Protein AF-0000000072980901 (afdb_homodimer)

Organism: Clostridium botulinum (strain Hall / ATCC 3502 / NCTC 13319 / Type A) (NCBI:txid441771)

pLDDT: mean 92.97, std 10.61, range [50.22, 98.94]

Solvent-accessible surface area (backbone atoms only — not comparable to full-atom values): 17711 Å² total; per-residue (Å²): 138,53,74,49,79,45,44,59,82,43,85,64,34,33,57,54,50,15,60,62,42,54,82,74,56,61,76,63,26,31,39,38,15,34,22,40,36,58,40,67,47,37,24,31,8,6,46,22,31,39,52,33,57,74,68,61,55,82,45,55,74,42,21,16,41,88,50,51,28,33,88,90,47,40,60,62,51,50,52,52,45,46,69,76,40,72,84,46,48,33,38,21,28,30,48,40,64,31,58,70,88,43,48,49,27,34,35,43,30,66,43,49,40,69,55,41,86,83,68,83,51,93,49,67,69,34,41,54,25,21,38,39,34,21,59,39,46,61,83,48,89,50,85,55,62,52,77,76,35,42,40,37,59,38,51,54,44,20,49,37,52,33,48,8,54,53,49,30,32,55,76,69,71,87,139,53,74,48,79,45,44,59,83,41,84,65,33,35,57,55,50,14,60,62,42,54,81,76,56,61,76,62,26,30,40,38,15,32,23,41,36,56,38,66,46,35,24,31,9,5,48,23,30,40,52,33,57,75,68,60,54,83,46,55,74,40,20,16,41,87,51,52,28,34,88,89,47,39,60,63,52,51,53,51,46,46,69,76,41,72,84,46,49,33,38,21,29,31,49,39,63,31,57,71,89,42,48,49,28,32,34,44,30,65,44,47,40,68,55,42,86,83,66,83,52,93,49,65,70,34,39,56,25,20,39,37,35,21,58,39,46,62,82,48,90,51,86,57,62,52,78,76,35,42,42,37,57,40,51,53,43,20,50,38,53,33,50,8,54,54,50,31,32,56,75,68,72,86

Sequence (348 aa):
MNIEKIHYMESLSYYKIANTLKNYLNKDTIIICIGTDRCIGDCLGPLVGTILRYKNIPLKLYGTLDEPIHALNIEKTIKNIKNSYPNSSIIGIDACLGDKDNIGQIQVRNFPIQPGKGVGKTLPKVGDCSIVGIVDSNENCDIFTSANTRLSLILNIAKVIANSILQCCYILDIMNIEKIHYMESLSYYKIANTLKNYLNKDTIIICIGTDRCIGDCLGPLVGTILRYKNIPLKLYGTLDEPIHALNIEKTIKNIKNSYPNSSIIGIDACLGDKDNIGQIQVRNFPIQPGKGVGKTLPKVGDCSIVGIVDSNENCDIFTSANTRLSLILNIAKVIANSILQCCYILDI

Radius of gyration: 21.01 Å; Cα contacts (8 Å, |Δi|>4): 790; chains: 2; bounding box: 44×64×44 Å

Nearest PDB structures (foldseek):
  5zby-assembly1_A  TM=6.013E-01  e=9.522E-04  Thermococcus kodakarensis KOD1
  4rpi-assembly1_C  TM=4.135E-01  e=7.956E-01  Mycobacterium tuberculosis
  3huu-assembly1_A  TM=4.904E-01  e=2.938E+00  Staphylococcus haemolyticus JCSC1435
  8db3-assembly1_A-2  TM=4.025E-01  e=9.522E+00  Cereibacter sphaeroides
  4tl9-assembly1_D  TM=3.658E-01  e=9.522E+00  Synechococcus elongatus PCC 7942 = FACHB-805

Foldseek 3Di:
DDKDKDFLPDPCRLVVLLVVCLVPDDLAEEEEFAFELPFLQWCLRQLLQQVLVVVVPNYHYHAHHVHHHYPVCVQVVVVVCCVVRVPHFYEYETEDAAAPVCQRMKMKAQCFDFHPPPPPDRDDTGGRIYIYGHQYHPPDPDDRPDPPGDNVSSNSSSVSNNSSSSVSCVVNVD/DDKDKDFLPDPCRLVVLLVVCLVVDDLAEEEEFAFELPFLQWQLRQLLQQVLVVVVPNYHYHAHHVHHHYDVCVQVVVVVCCVVRVPHFYEYETEDAAAPVCQRMKMKAQCFDFHPPPPPDRDDTGGRIYIYGHQYHPPDPDDRPDPPGDNVSSNSSSVSNNSSSSVSCVVNVD

Secondary structure (DSSP, 8-state):
--EEEEETTSTTHHHHHHHHHTTT--TT-EEEEB--SSSGGG-HHHHHHHHHHHTT-SSEEE--SSS-B-TTTHHHHHHHHHHH-TT--EEEEEEEEE-GGGTTEEEEESS-B-TTTTTSS-PPPB-SEEEEEEEEETTSSSTT--TT--HHHHHHHHHHHHHHHHHHHHHTT-/--EEEEETTSTTHHHHHHHHHTTT--TT-EEEEB--SSSGGG-HHHHHHHHHHHTT-SSEEE--SSS-B-TTTHHHHHHHHHHH-TT--EEEEEEEEE-GGGTTEEEEESS-B-TTTTTSS-PPPB-SEEEEEEEEETTSSSTT--TT--HHHHHHHHHHHHHHHHHHHHHTT-

Structure (mmCIF, N/CA/C/O backbone):
data_AF-0000000072980901-model_v1
#
loop_
_entity.id
_entity.type
_entity.pdbx_description
1 polymer 'Spore protease YyaC'
#
loop_
_atom_site.group_PDB
_atom_site.id
_atom_site.type_symbol
_atom_site.label_atom_id
_atom_site.label_alt_id
_atom_site.label_comp_id
_atom_site.label_asym_id
_atom_site.label_entity_id
_atom_site.label_seq_id
_atom_site.pdbx_PDB_ins_code
_atom_site.Cartn_x
_atom_site.Cartn_y
_atom_site.Cartn_z
_atom_site.occupancy
_atom_site.B_iso_or_equiv
_atom_site.auth_seq_id
_atom_site.auth_comp_id
_atom_site.auth_asym_id
_atom_site.auth_atom_id
_atom_site.pdbx_PDB_model_num
ATOM 1 N N . MET A 1 1 ? 2.6 26.094 20.359 1 87.31 1 MET A N 1
ATOM 2 C CA . MET A 1 1 ? 2.725 24.891 19.531 1 87.31 1 MET A CA 1
ATOM 3 C C . MET A 1 1 ? 2.424 23.641 20.344 1 87.31 1 MET A C 1
ATOM 5 O O . MET A 1 1 ? 2.986 23.453 21.422 1 87.31 1 MET A O 1
ATOM 9 N N . ASN A 1 2 ? 1.343 22.953 19.906 1 92.12 2 ASN A N 1
ATOM 10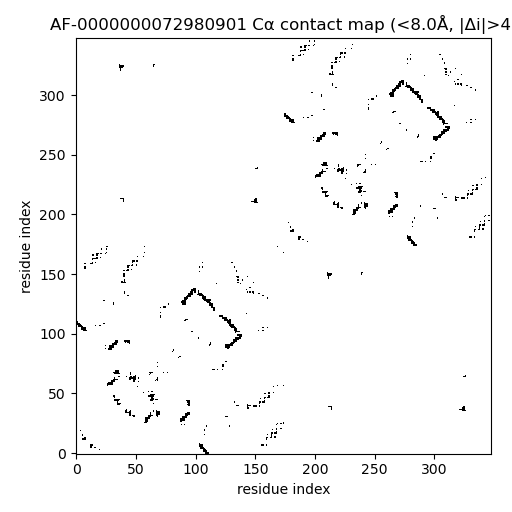 C CA . ASN A 1 2 ? 0.933 21.734 20.609 1 92.12 2 ASN A CA 1
ATOM 11 C C . ASN A 1 2 ? 1.107 20.5 19.719 1 92.12 2 ASN A C 1
ATOM 13 O O . ASN A 1 2 ? 0.895 20.562 18.516 1 92.12 2 ASN A O 1
ATOM 17 N N . ILE A 1 3 ? 1.633 19.484 20.344 1 95.56 3 ILE A N 1
ATOM 18 C CA . ILE A 1 3 ? 1.817 18.203 19.672 1 95.56 3 ILE A CA 1
ATOM 19 C C . ILE A 1 3 ? 1.168 17.094 20.484 1 95.56 3 ILE A C 1
ATOM 21 O O . ILE A 1 3 ? 1.439 16.938 21.672 1 95.56 3 ILE A O 1
ATOM 25 N N . GLU A 1 4 ? 0.253 16.406 19.906 1 97 4 GLU A N 1
ATOM 26 C CA . GLU A 1 4 ? -0.279 15.172 20.484 1 97 4 GLU A CA 1
ATOM 27 C C . GLU A 1 4 ? 0.341 13.945 19.828 1 97 4 GLU A C 1
ATOM 29 O O . GLU A 1 4 ? 0.37 13.844 18.594 1 97 4 GLU A O 1
ATOM 34 N N . LYS A 1 5 ? 0.867 13.047 20.641 1 97.62 5 LYS A N 1
ATOM 35 C CA . LYS A 1 5 ? 1.598 11.875 20.156 1 97.62 5 LYS A CA 1
ATOM 36 C C . LYS A 1 5 ? 0.854 10.586 20.484 1 97.62 5 LYS A C 1
ATOM 38 O O . LYS A 1 5 ? 0.434 10.375 21.625 1 97.62 5 LYS A O 1
ATOM 43 N N . ILE A 1 6 ? 0.663 9.734 19.469 1 98.19 6 ILE A N 1
ATOM 44 C CA . ILE A 1 6 ? -0.009 8.453 19.641 1 98.19 6 ILE A CA 1
ATOM 45 C C . ILE A 1 6 ? 0.684 7.391 18.781 1 98.19 6 ILE A C 1
ATOM 47 O O . ILE A 1 6 ? 0.953 7.609 17.609 1 98.19 6 ILE A O 1
ATOM 51 N N . HIS A 1 7 ? 1.035 6.219 19.375 1 98.5 7 HIS A N 1
ATOM 52 C CA . HIS A 1 7 ? 1.586 5.121 18.594 1 98.5 7 HIS A CA 1
ATOM 53 C C . HIS A 1 7 ? 0.493 4.402 17.812 1 98.5 7 HIS A C 1
ATOM 55 O O . HIS A 1 7 ? -0.604 4.184 18.328 1 98.5 7 HIS A O 1
ATOM 61 N N . TYR A 1 8 ? 0.812 3.943 16.578 1 98.25 8 TYR A N 1
ATOM 62 C CA . TYR A 1 8 ? -0.219 3.42 15.688 1 98.25 8 TYR A CA 1
ATOM 63 C C . TYR A 1 8 ? -0.791 2.113 16.234 1 98.25 8 TYR A C 1
ATOM 65 O O . TYR A 1 8 ? -1.933 1.758 15.93 1 98.25 8 TYR A O 1
ATOM 73 N N . MET A 1 9 ? -0.081 1.443 17.062 1 97.56 9 MET A N 1
ATOM 74 C CA . MET A 1 9 ? -0.52 0.154 17.594 1 97.56 9 MET A CA 1
ATOM 75 C C . MET A 1 9 ? -1.304 0.334 18.891 1 97.56 9 MET A C 1
ATOM 77 O O . MET A 1 9 ? -1.803 -0.639 19.453 1 97.56 9 MET A O 1
ATOM 81 N N . GLU A 1 10 ? -1.298 1.545 19.391 1 97.44 10 GLU A N 1
ATOM 82 C CA . GLU A 1 10 ? -2.047 1.793 20.609 1 97.44 10 GLU A CA 1
ATOM 83 C C . GLU A 1 10 ? -3.531 1.493 20.422 1 97.44 10 GLU A C 1
ATOM 85 O O . GLU A 1 10 ? -4.102 1.786 19.375 1 97.44 10 GLU A O 1
ATOM 90 N N . SER A 1 11 ? -4.102 0.979 21.531 1 96.12 11 SER A N 1
ATOM 91 C CA . SER A 1 11 ? -5.535 0.712 21.484 1 96.12 11 SER A CA 1
ATOM 92 C C . SER A 1 11 ? -6.324 1.986 21.203 1 96.12 11 SER A C 1
ATOM 94 O O . SER A 1 11 ? -6.059 3.031 21.812 1 96.12 11 SER A O 1
ATOM 96 N N . LEU A 1 12 ? -7.258 1.985 20.312 1 96.31 12 LEU A N 1
ATOM 97 C CA . LEU A 1 12 ? -8.172 3.066 19.969 1 96.31 12 LEU A CA 1
ATOM 98 C C . LEU A 1 12 ? -7.402 4.273 19.438 1 96.31 12 LEU A C 1
ATOM 100 O O . LEU A 1 12 ? -7.797 5.418 19.672 1 96.31 12 LEU A O 1
ATOM 104 N N . SER A 1 13 ? -6.23 3.992 18.828 1 97.31 13 SER A N 1
ATOM 105 C CA . SER A 1 13 ? -5.387 5.066 18.328 1 97.31 13 SER A CA 1
ATOM 106 C C . SER A 1 13 ? -6.168 5.992 17.391 1 97.31 13 SER A C 1
ATOM 108 O O . SER A 1 13 ? -6.102 7.215 17.531 1 97.31 13 SER A O 1
ATOM 110 N N . TYR A 1 14 ? -6.965 5.41 16.438 1 96.75 14 TYR A N 1
ATOM 111 C CA . TYR A 1 14 ? -7.602 6.281 15.461 1 96.75 14 TYR A CA 1
ATOM 112 C C . TYR A 1 14 ? -8.688 7.133 16.109 1 96.75 14 TYR A C 1
ATOM 114 O O . TYR A 1 14 ? -8.945 8.258 15.68 1 96.75 14 TYR A O 1
ATOM 122 N N . TYR A 1 15 ? -9.289 6.68 17.25 1 97.31 15 TYR A N 1
ATOM 123 C CA . TYR A 1 15 ? -10.281 7.477 17.969 1 97.31 15 TYR A CA 1
ATOM 124 C C . TYR A 1 15 ? -9.617 8.641 18.688 1 97.31 15 TYR A C 1
ATOM 126 O O . TYR A 1 15 ? -10.156 9.758 18.703 1 97.31 15 TYR A O 1
ATOM 134 N N . LYS A 1 16 ? -8.523 8.352 19.297 1 97.19 16 LYS A N 1
ATOM 135 C CA . LYS A 1 16 ? -7.785 9.391 20.016 1 97.19 16 LYS A CA 1
ATOM 136 C C . LYS A 1 16 ? -7.324 10.492 19.078 1 97.19 16 LYS A C 1
ATOM 138 O O . LYS A 1 16 ? -7.453 11.68 19.375 1 97.19 16 LYS A O 1
ATOM 143 N N . ILE A 1 17 ? -6.836 10.109 17.938 1 97.81 17 ILE A N 1
ATOM 144 C CA . ILE A 1 17 ? -6.387 11.07 16.938 1 97.81 17 ILE A CA 1
ATOM 145 C C . ILE A 1 17 ? -7.578 11.867 16.406 1 97.81 17 ILE A C 1
ATOM 147 O O . ILE A 1 17 ? -7.496 13.086 16.25 1 97.81 17 ILE A O 1
ATOM 151 N N . ALA A 1 18 ? -8.664 11.188 16.141 1 98 18 ALA A N 1
ATOM 152 C CA . ALA A 1 18 ? -9.875 11.852 15.672 1 98 18 ALA A CA 1
ATOM 153 C C . ALA A 1 18 ? -10.344 12.906 16.672 1 98 18 ALA A C 1
ATOM 155 O O . ALA A 1 18 ? -10.742 14.008 16.281 1 98 18 ALA A O 1
ATOM 156 N N . ASN A 1 19 ? -10.242 12.531 17.938 1 96.44 19 ASN A N 1
ATOM 157 C CA . ASN A 1 19 ? -10.656 13.453 18.984 1 96.44 19 ASN A CA 1
ATOM 158 C C . ASN A 1 19 ? -9.805 14.719 18.984 1 96.44 19 ASN A C 1
ATOM 160 O O . ASN A 1 19 ? -10.305 15.812 19.234 1 96.44 19 ASN A O 1
ATOM 164 N N . THR A 1 20 ? -8.602 14.562 18.766 1 95.5 20 THR A N 1
ATOM 165 C CA . THR A 1 20 ? -7.703 15.703 18.688 1 95.5 20 THR A CA 1
ATOM 166 C C . THR A 1 20 ? -8.008 16.547 17.453 1 95.5 20 THR A C 1
ATOM 168 O O . THR A 1 20 ? -7.984 17.781 17.516 1 95.5 20 THR A O 1
ATOM 171 N N . LEU A 1 21 ? -8.305 15.906 16.359 1 95.94 21 LEU A N 1
ATOM 172 C CA . LEU A 1 21 ? -8.5 16.547 15.07 1 95.94 21 LEU A CA 1
ATOM 173 C C . LEU A 1 21 ? -9.805 17.344 15.055 1 95.94 21 LEU A C 1
ATOM 175 O O . LEU A 1 21 ? -9.969 18.25 14.227 1 95.94 21 LEU A O 1
ATOM 179 N N . LYS A 1 22 ? -10.688 16.984 15.906 1 95.19 22 LYS A N 1
ATOM 180 C CA . LYS A 1 22 ? -12.016 17.594 15.93 1 95.19 22 LYS A CA 1
ATOM 181 C C . LYS A 1 22 ? -11.93 19.109 16.047 1 95.19 22 LYS A C 1
ATOM 183 O O . LYS A 1 22 ? -12.789 19.828 15.531 1 95.19 22 LYS A O 1
ATOM 188 N N . ASN A 1 23 ? -10.898 19.531 16.641 1 92.19 23 ASN A N 1
ATOM 189 C CA . ASN A 1 23 ? -10.742 20.953 16.891 1 92.19 23 ASN A CA 1
ATOM 190 C C . ASN A 1 23 ? -10.148 21.672 15.672 1 92.19 23 ASN A C 1
ATOM 192 O O . ASN A 1 23 ? -10.133 22.891 15.617 1 92.19 23 ASN A O 1
ATOM 196 N N . TYR A 1 24 ? -9.75 20.891 14.68 1 94.38 24 TYR A N 1
ATOM 197 C CA . TYR A 1 24 ? -9 21.484 13.578 1 94.38 24 TYR A CA 1
ATOM 198 C C . TYR A 1 24 ? -9.672 21.188 12.242 1 94.38 24 TYR A C 1
ATOM 200 O O . TYR A 1 24 ? -9.219 21.656 11.195 1 94.38 24 TYR A O 1
ATOM 208 N N . LEU A 1 25 ? -10.711 20.406 12.188 1 96.56 25 LEU A N 1
ATOM 209 C CA . LEU A 1 25 ? -11.336 19.922 10.969 1 96.56 25 LEU A CA 1
ATOM 210 C C . LEU A 1 25 ? -12.789 20.375 10.891 1 96.56 25 LEU A C 1
ATOM 212 O O . LEU A 1 25 ? -13.508 20.344 11.891 1 96.56 25 LEU A O 1
ATOM 216 N N . ASN A 1 26 ? -13.25 20.875 9.734 1 96.56 26 ASN A N 1
ATOM 217 C CA . ASN A 1 26 ? -14.648 21.188 9.422 1 96.56 26 ASN A CA 1
ATOM 218 C C . ASN A 1 26 ? -15 20.781 7.992 1 96.56 26 ASN A C 1
ATOM 220 O O . ASN A 1 26 ? -14.18 20.188 7.289 1 96.56 26 ASN A O 1
ATOM 224 N N . LYS A 1 27 ? -16.172 21.125 7.551 1 96.88 27 LYS A N 1
ATOM 225 C CA . LYS A 1 27 ? -16.703 20.641 6.277 1 96.88 27 LYS A CA 1
ATOM 226 C C . LYS A 1 27 ? -15.938 21.234 5.102 1 96.88 27 LYS A C 1
ATOM 228 O O . LYS A 1 27 ? -15.961 20.688 3.996 1 96.88 27 LYS A O 1
ATOM 233 N N . ASP A 1 28 ? -15.203 22.312 5.355 1 97.75 28 ASP A N 1
ATOM 234 C CA . ASP A 1 28 ? -14.5 23 4.281 1 97.75 28 ASP A CA 1
ATOM 235 C C . ASP A 1 28 ? -13.008 22.703 4.309 1 97.75 28 ASP A C 1
ATOM 237 O O . ASP A 1 28 ? -12.25 23.172 3.461 1 97.75 28 ASP A O 1
ATOM 241 N N . THR A 1 29 ? -12.57 21.906 5.273 1 98.38 29 THR A N 1
ATOM 242 C CA . THR A 1 29 ? -11.156 21.594 5.426 1 98.38 29 THR A CA 1
ATOM 243 C C . THR A 1 29 ? -10.641 20.828 4.211 1 98.38 29 THR A C 1
ATOM 245 O O . THR A 1 29 ? -11.328 19.953 3.682 1 98.38 29 THR A O 1
ATOM 248 N N . ILE A 1 30 ? -9.438 21.172 3.773 1 98.69 30 ILE A N 1
ATOM 249 C CA . ILE A 1 30 ? -8.758 20.5 2.672 1 98.69 30 ILE A CA 1
ATOM 250 C C . ILE A 1 30 ? -7.633 19.625 3.219 1 98.69 30 ILE A C 1
ATOM 252 O O . ILE A 1 30 ? -6.848 20.062 4.062 1 98.69 30 ILE A O 1
ATOM 256 N N . ILE A 1 31 ? -7.551 18.406 2.773 1 98.81 31 ILE A N 1
ATOM 257 C CA . ILE A 1 31 ? -6.496 17.469 3.162 1 98.81 31 ILE A CA 1
ATOM 258 C C . ILE A 1 31 ? -5.422 17.422 2.078 1 98.81 31 ILE A C 1
ATOM 260 O O . ILE A 1 31 ? -5.727 17.219 0.901 1 98.81 31 ILE A O 1
ATOM 264 N N . ILE A 1 32 ? -4.238 17.688 2.432 1 98.62 32 ILE A N 1
ATOM 265 C CA . ILE A 1 32 ? -3.113 17.578 1.506 1 98.62 32 ILE A CA 1
ATOM 266 C C . ILE A 1 32 ? -2.127 16.531 2.004 1 98.62 32 ILE A C 1
ATOM 268 O O . ILE A 1 32 ? -1.54 16.672 3.078 1 98.62 32 ILE A O 1
ATOM 272 N N . CYS A 1 33 ? -1.957 15.508 1.298 1 98.69 33 CYS A N 1
ATOM 273 C CA . CYS A 1 33 ? -1.039 14.414 1.61 1 98.69 33 CYS A CA 1
ATOM 274 C C . CYS A 1 33 ? 0.25 14.539 0.808 1 98.69 33 CYS A C 1
ATOM 276 O O . CYS A 1 33 ? 0.224 14.523 -0.424 1 98.69 33 CYS A O 1
ATOM 278 N N . ILE A 1 34 ? 1.341 14.648 1.485 1 97.44 34 ILE A N 1
ATOM 279 C CA . ILE A 1 34 ? 2.602 14.984 0.833 1 97.44 34 ILE A CA 1
ATOM 280 C C . ILE A 1 34 ? 3.508 13.75 0.797 1 97.44 34 ILE A C 1
ATOM 282 O O . ILE A 1 34 ? 3.633 13.039 1.794 1 97.44 34 ILE A O 1
ATOM 286 N N . GLY A 1 35 ? 4.168 13.547 -0.339 1 95.81 35 GLY A N 1
ATOM 287 C CA . GLY A 1 35 ? 5.148 12.484 -0.521 1 95.81 35 GLY A CA 1
ATOM 288 C C . GLY A 1 35 ? 5.223 11.977 -1.95 1 95.81 35 GLY A C 1
ATOM 289 O O . GLY A 1 35 ? 4.578 12.531 -2.844 1 95.81 35 GLY A O 1
ATOM 290 N N . THR A 1 36 ? 6.012 10.945 -2.141 1 94.62 36 THR A N 1
ATOM 291 C CA . THR A 1 36 ? 6.18 10.32 -3.449 1 94.62 36 THR A CA 1
ATOM 292 C C . THR A 1 36 ? 5.785 8.852 -3.398 1 94.62 36 THR A C 1
ATOM 294 O O . THR A 1 36 ? 5.461 8.32 -2.332 1 94.62 36 THR A O 1
ATOM 297 N N . ASP A 1 37 ? 5.754 8.242 -4.535 1 95.31 37 ASP A N 1
ATOM 298 C CA . ASP A 1 37 ? 5.508 6.801 -4.578 1 95.31 37 ASP A CA 1
ATOM 299 C C . ASP A 1 37 ? 6.75 6.047 -5.051 1 95.31 37 ASP A C 1
ATOM 301 O O . ASP A 1 37 ? 6.648 4.91 -5.516 1 95.31 37 ASP A O 1
ATOM 305 N N . ARG A 1 38 ? 7.961 6.645 -4.871 1 92.75 38 ARG A N 1
ATOM 306 C CA . ARG A 1 38 ? 9.18 6.062 -5.43 1 92.75 38 ARG A CA 1
ATOM 307 C C . ARG A 1 38 ? 10.07 5.496 -4.328 1 92.75 38 ARG A C 1
ATOM 309 O O . ARG A 1 38 ? 11.086 4.859 -4.613 1 92.75 38 ARG A O 1
ATOM 316 N N . CYS A 1 39 ? 9.75 5.703 -3.143 1 91.5 39 CYS A N 1
ATOM 317 C CA . CYS A 1 39 ? 10.477 5.176 -1.997 1 91.5 39 CYS A CA 1
ATOM 318 C C . CYS A 1 39 ? 9.531 4.816 -0.86 1 91.5 39 CYS A C 1
ATOM 320 O O . CYS A 1 39 ? 8.578 5.551 -0.588 1 91.5 39 CYS A O 1
ATOM 322 N N . ILE A 1 40 ? 9.742 3.742 -0.222 1 94 40 ILE A N 1
ATOM 323 C CA . ILE A 1 40 ? 8.844 3.229 0.805 1 94 40 ILE A CA 1
ATOM 324 C C . ILE A 1 40 ? 8.711 4.25 1.932 1 94 40 ILE A C 1
ATOM 326 O O . ILE A 1 40 ? 7.598 4.555 2.373 1 94 40 ILE A O 1
ATOM 330 N N . GLY A 1 41 ? 9.82 4.875 2.328 1 92.62 41 GLY A N 1
ATOM 331 C CA . GLY A 1 41 ? 9.836 5.766 3.477 1 92.62 41 GLY A CA 1
ATOM 332 C C . GLY A 1 41 ? 9.07 7.055 3.242 1 92.62 41 GLY A C 1
ATOM 333 O O . GLY A 1 41 ? 8.742 7.766 4.191 1 92.62 41 GLY A O 1
ATOM 334 N N . ASP A 1 42 ? 8.742 7.359 2.018 1 93.25 42 ASP A N 1
ATOM 335 C CA . ASP A 1 42 ? 8.133 8.633 1.665 1 93.25 42 ASP A CA 1
ATOM 336 C C . ASP A 1 42 ? 6.723 8.438 1.111 1 93.25 42 ASP A C 1
ATOM 338 O O . ASP A 1 42 ? 6.133 9.359 0.553 1 93.25 42 ASP A O 1
ATOM 342 N N . CYS A 1 43 ? 6.172 7.238 1.271 1 96.62 43 CYS A N 1
ATOM 343 C CA . CYS A 1 43 ? 4.887 6.949 0.639 1 96.62 43 CYS A CA 1
ATOM 344 C C . CYS A 1 43 ? 3.742 7.113 1.63 1 96.62 43 CYS A C 1
ATOM 346 O O . CYS A 1 43 ? 2.576 6.926 1.274 1 96.62 43 CYS A O 1
ATOM 348 N N . LEU A 1 44 ? 4.035 7.504 2.881 1 97.94 44 LEU A N 1
ATOM 349 C CA . LEU A 1 44 ? 2.979 7.59 3.885 1 97.94 44 LEU A CA 1
ATOM 350 C C . LEU A 1 44 ? 1.858 8.516 3.418 1 97.94 44 LEU A C 1
ATOM 352 O O . LEU A 1 44 ? 0.7 8.102 3.34 1 97.94 44 LEU A O 1
ATOM 356 N N . GLY A 1 45 ? 2.229 9.75 3.094 1 98.44 45 GLY A N 1
ATOM 357 C CA . GLY A 1 45 ? 1.229 10.711 2.645 1 98.44 45 GLY A CA 1
ATOM 358 C C . GLY A 1 45 ? 0.371 10.188 1.51 1 98.44 45 GLY A C 1
ATOM 359 O O . GLY A 1 45 ? -0.842 10.031 1.662 1 98.44 45 GLY A O 1
ATOM 360 N N . PRO A 1 46 ? 0.981 9.883 0.396 1 98.69 46 PRO A N 1
ATOM 361 C CA . PRO A 1 46 ? 0.222 9.383 -0.755 1 98.69 46 PRO A CA 1
ATOM 362 C C . PRO A 1 46 ? -0.626 8.164 -0.42 1 98.69 46 PRO A C 1
ATOM 364 O O . PRO A 1 46 ? -1.706 7.98 -0.987 1 98.69 46 PRO A O 1
ATOM 367 N N . LEU A 1 47 ? -0.191 7.305 0.474 1 98.81 47 LEU A N 1
ATOM 368 C CA . LEU A 1 47 ? -0.975 6.141 0.874 1 98.81 47 LEU A CA 1
ATOM 369 C C . LEU A 1 47 ? -2.211 6.562 1.661 1 98.81 47 LEU A C 1
ATOM 371 O O . LEU A 1 47 ? -3.305 6.039 1.434 1 98.81 47 LEU A O 1
ATOM 375 N N . VAL A 1 48 ? -2.012 7.488 2.619 1 98.94 48 VAL A N 1
ATOM 376 C CA . VAL A 1 48 ? -3.156 8.031 3.348 1 98.94 48 VAL A CA 1
ATOM 377 C C . VAL A 1 48 ? -4.18 8.586 2.359 1 98.94 48 VAL A C 1
ATOM 379 O O . VAL A 1 48 ? -5.367 8.266 2.436 1 98.94 48 VAL A O 1
ATOM 382 N N . GLY A 1 49 ? -3.684 9.422 1.421 1 98.94 49 GLY A N 1
ATOM 383 C CA . GLY A 1 49 ? -4.566 10 0.42 1 98.94 49 GLY A CA 1
ATOM 384 C C . GLY A 1 49 ? -5.301 8.953 -0.401 1 98.94 49 GLY A C 1
ATOM 385 O O . GLY A 1 49 ? -6.488 9.109 -0.69 1 98.94 49 GLY A O 1
ATOM 386 N N . THR A 1 50 ? -4.605 7.93 -0.797 1 98.81 50 THR A N 1
ATOM 387 C CA . THR A 1 50 ? -5.18 6.855 -1.596 1 98.81 50 THR A CA 1
ATOM 388 C C . THR A 1 50 ? -6.289 6.145 -0.826 1 98.81 50 THR A C 1
ATOM 390 O O . THR A 1 50 ? -7.359 5.875 -1.375 1 98.81 50 THR A O 1
ATOM 393 N N . ILE A 1 51 ? -6.066 5.828 0.451 1 98.62 51 ILE A N 1
ATOM 394 C CA . ILE A 1 51 ? -7.07 5.176 1.284 1 98.62 51 ILE A CA 1
ATOM 395 C C . ILE A 1 51 ? -8.289 6.086 1.43 1 98.62 51 ILE A C 1
ATOM 397 O O . ILE A 1 51 ? -9.43 5.637 1.287 1 98.62 51 ILE A O 1
ATOM 401 N N . LEU A 1 52 ? -8.086 7.34 1.673 1 98.88 52 LEU A N 1
ATOM 402 C CA . LEU A 1 52 ? -9.172 8.297 1.844 1 98.88 52 LEU A CA 1
ATOM 403 C C . LEU A 1 52 ? -10 8.414 0.568 1 98.88 52 LEU A C 1
ATOM 405 O O . LEU A 1 52 ? -11.227 8.5 0.625 1 98.88 52 LEU A O 1
ATOM 409 N N . ARG A 1 53 ? -9.305 8.422 -0.571 1 98.62 53 ARG A N 1
ATOM 410 C CA . ARG A 1 53 ? -10 8.477 -1.853 1 98.62 53 ARG A CA 1
ATOM 411 C C . ARG A 1 53 ? -10.867 7.234 -2.057 1 98.62 53 ARG A C 1
ATOM 413 O O . ARG A 1 53 ? -12.031 7.34 -2.445 1 98.62 53 ARG A O 1
ATOM 420 N N . TYR A 1 54 ? -10.312 6.094 -1.776 1 96.75 54 TYR A N 1
ATOM 421 C CA . TYR A 1 54 ? -11.023 4.828 -1.909 1 96.75 54 TYR A CA 1
ATOM 422 C C . TYR A 1 54 ? -12.258 4.805 -1.016 1 96.75 54 TYR A C 1
ATOM 424 O O . TYR A 1 54 ? -13.289 4.227 -1.383 1 96.75 54 TYR A O 1
ATOM 432 N N . LYS A 1 55 ? -12.133 5.406 0.144 1 97.88 55 LYS A N 1
ATOM 433 C CA . LYS A 1 55 ? -13.219 5.41 1.116 1 97.88 55 LYS A CA 1
ATOM 434 C C . LYS A 1 55 ? -14.172 6.574 0.872 1 97.88 55 LYS A C 1
ATOM 436 O O . LYS A 1 55 ? -15.078 6.824 1.672 1 97.88 55 LYS A O 1
ATOM 441 N N . ASN A 1 56 ? -13.969 7.367 -0.219 1 97.94 56 ASN A N 1
ATOM 442 C CA . ASN A 1 56 ? -14.828 8.477 -0.622 1 97.94 56 ASN A CA 1
ATOM 443 C C . ASN A 1 56 ? -14.945 9.523 0.483 1 97.94 56 ASN A C 1
ATOM 445 O O . ASN A 1 56 ? -16.062 9.93 0.837 1 97.94 56 ASN A O 1
ATOM 449 N N . ILE A 1 57 ? -13.828 9.961 1.063 1 98.44 57 ILE A N 1
ATOM 450 C CA . ILE A 1 57 ? -13.812 11 2.09 1 98.44 57 ILE A CA 1
ATOM 451 C C . ILE A 1 57 ? -14.625 12.203 1.617 1 98.44 57 ILE A C 1
ATOM 453 O O . ILE A 1 57 ? -14.516 12.617 0.46 1 98.44 57 ILE A O 1
ATOM 457 N N . PRO A 1 58 ? -15.484 12.797 2.488 1 98.31 58 PRO A N 1
ATOM 458 C CA . PRO A 1 58 ? -16.312 13.938 2.096 1 98.31 58 PRO A CA 1
ATOM 459 C C . PRO A 1 58 ? -15.586 15.273 2.215 1 98.31 58 PRO A C 1
ATOM 461 O O . PRO A 1 58 ? -16.141 16.25 2.725 1 98.31 58 PRO A O 1
ATOM 464 N N . LEU A 1 59 ? -14.305 15.383 2.012 1 98.62 59 LEU A N 1
ATOM 465 C CA . LEU A 1 59 ? -13.469 16.578 2.023 1 98.62 59 LEU A CA 1
ATOM 466 C C . LEU A 1 59 ? -12.625 16.656 0.757 1 98.62 59 LEU A C 1
ATOM 468 O O . LEU A 1 59 ? -12.367 15.641 0.106 1 98.62 59 LEU A O 1
ATOM 472 N N . LYS A 1 60 ? -12.25 17.859 0.431 1 98.56 60 LYS A N 1
ATOM 473 C CA . LYS A 1 60 ? -11.297 18 -0.667 1 98.56 60 LYS A CA 1
ATOM 474 C C . LYS A 1 60 ? -9.953 17.359 -0.318 1 98.56 60 LYS A C 1
ATOM 476 O O . LYS A 1 60 ? -9.445 17.547 0.793 1 98.56 60 LYS A O 1
ATOM 481 N N . LEU A 1 61 ? -9.477 16.594 -1.217 1 98.75 61 LEU A N 1
ATOM 482 C CA . LEU A 1 61 ? -8.297 15.773 -0.978 1 98.75 61 LEU A CA 1
ATOM 483 C C . LEU A 1 61 ? -7.285 15.938 -2.104 1 98.75 61 LEU A C 1
ATOM 485 O O . LEU A 1 61 ? -7.637 15.859 -3.281 1 98.75 61 LEU A O 1
ATOM 489 N N . TYR A 1 62 ? -6.066 16.219 -1.744 1 98.69 62 TYR A N 1
ATOM 490 C CA . TYR A 1 62 ? -4.953 16.297 -2.684 1 98.69 62 TYR A CA 1
ATOM 491 C C . TYR A 1 62 ? -3.809 15.391 -2.246 1 98.69 62 TYR A C 1
ATOM 493 O O . TYR A 1 62 ? -3.436 15.375 -1.07 1 98.69 62 TYR A O 1
ATOM 501 N N . GLY A 1 63 ? -3.225 14.711 -3.236 1 98.5 63 GLY A N 1
ATOM 502 C CA . GLY A 1 63 ? -2.1 13.836 -2.955 1 98.5 63 GLY A CA 1
ATOM 503 C C . GLY A 1 63 ? -2.506 12.391 -2.758 1 98.5 63 GLY A C 1
ATOM 504 O O . GLY A 1 63 ? -3.191 12.055 -1.787 1 98.5 63 GLY A O 1
ATOM 505 N N . THR A 1 64 ? -2.246 11.547 -3.678 1 98.75 64 THR A N 1
ATOM 506 C CA . THR A 1 64 ? -2.426 10.102 -3.684 1 98.75 64 THR A CA 1
ATOM 507 C C . THR A 1 64 ? -1.235 9.406 -4.348 1 98.75 64 THR A C 1
ATOM 509 O O . THR A 1 64 ? -0.332 10.07 -4.855 1 98.75 64 THR A O 1
ATOM 512 N N . LEU A 1 65 ? -1.2 8.125 -4.293 1 98.56 65 LEU A N 1
ATOM 513 C CA . LEU A 1 65 ? -0.151 7.406 -5.004 1 98.56 65 LEU A CA 1
ATOM 514 C C . LEU A 1 65 ? -0.213 7.695 -6.5 1 98.56 65 LEU A C 1
ATOM 516 O O . LEU A 1 65 ? 0.824 7.836 -7.152 1 98.56 65 LEU A O 1
ATOM 520 N N . ASP A 1 66 ? -1.398 7.809 -7.062 1 97.88 66 ASP A N 1
ATOM 521 C CA . ASP A 1 66 ? -1.566 8.039 -8.492 1 97.88 66 ASP A CA 1
ATOM 522 C C . ASP A 1 66 ? -1.247 9.492 -8.859 1 97.88 66 ASP A C 1
ATOM 524 O O . ASP A 1 66 ? -0.81 9.773 -9.969 1 97.88 66 ASP A O 1
ATOM 528 N N . GLU A 1 67 ? -1.504 10.359 -7.965 1 97.94 67 GLU A N 1
ATOM 529 C CA . GLU A 1 67 ? -1.266 11.789 -8.133 1 97.94 67 GLU A CA 1
ATOM 530 C C . GLU A 1 67 ? -0.545 12.383 -6.926 1 97.94 67 GLU A C 1
ATOM 532 O O . GLU A 1 67 ? -1.109 13.203 -6.199 1 97.94 67 GLU A O 1
ATOM 537 N N . PRO A 1 68 ? 0.739 12.102 -6.82 1 97.88 68 PRO A N 1
ATOM 538 C CA . PRO A 1 68 ? 1.474 12.531 -5.629 1 97.88 68 PRO A CA 1
ATOM 539 C C . PRO A 1 68 ? 1.718 14.039 -5.598 1 97.88 68 PRO A C 1
ATOM 541 O O . PRO A 1 68 ? 1.789 14.68 -6.652 1 97.88 68 PRO A O 1
ATOM 544 N N . ILE A 1 69 ? 1.685 14.617 -4.492 1 97.25 69 ILE A N 1
ATOM 545 C CA . ILE A 1 69 ? 2.15 15.977 -4.223 1 97.25 69 ILE A CA 1
ATOM 546 C C . ILE A 1 69 ? 3.504 15.93 -3.521 1 97.25 69 ILE A C 1
ATOM 548 O O . ILE A 1 69 ? 3.625 15.375 -2.428 1 97.25 69 ILE A O 1
ATOM 552 N N . HIS A 1 70 ? 4.438 16.391 -4.145 1 94.12 70 HIS A N 1
ATOM 553 C CA . HIS A 1 70 ? 5.805 16.359 -3.637 1 94.12 70 HIS A CA 1
ATOM 554 C C . HIS A 1 70 ? 6.535 17.656 -3.941 1 94.12 70 HIS A C 1
ATOM 556 O O . HIS A 1 70 ? 5.906 18.656 -4.293 1 94.12 70 HIS A O 1
ATOM 562 N N . ALA A 1 71 ? 7.848 17.734 -3.709 1 90.38 71 ALA A N 1
ATOM 563 C CA . ALA A 1 71 ? 8.656 18.953 -3.736 1 90.38 71 ALA A CA 1
ATOM 564 C C . ALA A 1 71 ? 8.5 19.688 -5.062 1 90.38 71 ALA A C 1
ATOM 566 O O . ALA A 1 71 ? 8.469 20.922 -5.098 1 90.38 71 ALA A O 1
ATOM 567 N N . LEU A 1 72 ? 8.305 18.953 -6.105 1 91 72 LEU A N 1
ATOM 568 C CA . LEU A 1 72 ? 8.344 19.547 -7.438 1 91 72 LEU A CA 1
ATOM 569 C C . LEU A 1 72 ? 7.051 20.297 -7.742 1 91 72 LEU A C 1
ATOM 571 O O . LEU A 1 72 ? 7.039 21.219 -8.555 1 91 72 LEU A O 1
ATOM 575 N N . ASN A 1 73 ? 5.961 19.875 -7.102 1 95.25 73 ASN A N 1
ATOM 576 C CA . ASN A 1 73 ? 4.699 20.453 -7.531 1 95.25 73 ASN A CA 1
ATOM 577 C C . ASN A 1 73 ? 3.934 21.062 -6.359 1 95.25 73 ASN A C 1
ATOM 579 O O . ASN A 1 73 ? 2.875 21.672 -6.547 1 95.25 73 ASN A O 1
ATOM 583 N N . ILE A 1 74 ? 4.441 20.984 -5.188 1 95.56 74 ILE A N 1
ATOM 584 C CA . ILE A 1 74 ? 3.717 21.344 -3.977 1 95.56 74 ILE A CA 1
ATOM 585 C C . ILE A 1 74 ? 3.432 22.859 -3.979 1 95.56 74 ILE A C 1
ATOM 587 O O . ILE A 1 74 ? 2.357 23.281 -3.557 1 95.56 74 ILE A O 1
ATOM 591 N N . GLU A 1 75 ? 4.344 23.672 -4.398 1 93.94 75 GLU A N 1
ATOM 592 C CA . GLU A 1 75 ? 4.164 25.125 -4.406 1 93.94 75 GLU A CA 1
ATOM 593 C C . GLU A 1 75 ? 2.996 25.531 -5.301 1 93.94 75 GLU A C 1
ATOM 595 O O . GLU A 1 75 ? 2.121 26.281 -4.883 1 93.94 75 GLU A O 1
ATOM 600 N N . LYS A 1 76 ? 3.064 25 -6.488 1 96.06 76 LYS A N 1
ATOM 601 C CA . LYS A 1 76 ? 1.988 25.297 -7.434 1 96.06 76 LYS A CA 1
ATOM 602 C C . LYS A 1 76 ? 0.643 24.812 -6.895 1 96.06 76 LYS A C 1
ATOM 604 O O . LYS A 1 76 ? -0.362 25.516 -7.004 1 96.06 76 LYS A O 1
ATOM 609 N N . THR A 1 77 ? 0.602 23.641 -6.32 1 96.5 77 THR A N 1
ATOM 610 C CA . THR A 1 77 ? -0.625 23.062 -5.789 1 96.5 77 THR A CA 1
ATOM 611 C C . THR A 1 77 ? -1.193 23.922 -4.668 1 96.5 77 THR A C 1
ATOM 613 O O . THR A 1 77 ? -2.385 24.234 -4.664 1 96.5 77 THR A O 1
ATOM 616 N N . ILE A 1 78 ? -0.362 24.359 -3.789 1 95.31 78 ILE A N 1
ATOM 617 C CA . ILE A 1 78 ? -0.8 25.156 -2.654 1 95.31 78 ILE A CA 1
ATOM 618 C C . ILE A 1 78 ? -1.328 26.5 -3.146 1 95.31 78 ILE A C 1
ATOM 620 O O . ILE A 1 78 ? -2.363 26.984 -2.676 1 95.31 78 ILE A O 1
ATOM 624 N N . LYS A 1 79 ? -0.638 27.094 -4.031 1 95.75 79 LYS A N 1
ATOM 625 C CA . LYS A 1 79 ? -1.077 28.359 -4.602 1 95.75 79 LYS A CA 1
ATOM 626 C C . LYS A 1 79 ? -2.469 28.234 -5.215 1 95.75 79 LYS A C 1
ATOM 628 O O . LYS A 1 79 ? -3.338 29.078 -4.973 1 95.75 79 LYS A O 1
ATOM 633 N N . ASN A 1 80 ? -2.674 27.203 -5.984 1 97.56 80 ASN A N 1
ATOM 634 C CA . ASN A 1 80 ? -3.965 26.969 -6.621 1 97.56 80 ASN A CA 1
ATOM 635 C C . ASN A 1 80 ? -5.07 26.766 -5.586 1 97.56 80 ASN A C 1
ATOM 637 O O . ASN A 1 80 ? -6.18 27.281 -5.746 1 97.56 80 ASN A O 1
ATOM 641 N N . ILE A 1 81 ? -4.746 26.047 -4.578 1 96.88 81 ILE A N 1
ATOM 642 C CA . ILE A 1 81 ? -5.715 25.75 -3.527 1 96.88 81 ILE A CA 1
ATOM 643 C C . ILE A 1 81 ? -6.105 27.047 -2.803 1 96.88 81 ILE A C 1
ATOM 645 O O . ILE A 1 81 ? -7.289 27.297 -2.574 1 96.88 81 ILE A O 1
ATOM 649 N N . LYS A 1 82 ? -5.18 27.844 -2.434 1 95.12 82 LYS A N 1
ATOM 650 C CA . LYS A 1 82 ? -5.438 29.078 -1.703 1 95.12 82 LYS A CA 1
ATOM 651 C C . LYS A 1 82 ? -6.246 30.062 -2.549 1 95.12 82 LYS A C 1
ATOM 653 O O . LYS A 1 82 ? -7.07 30.812 -2.023 1 95.12 82 LYS A O 1
ATOM 658 N N . ASN A 1 83 ? -6.004 30.047 -3.799 1 97.31 83 ASN A N 1
ATOM 659 C CA . ASN A 1 83 ? -6.762 30.891 -4.711 1 97.31 83 ASN A CA 1
ATOM 660 C C . ASN A 1 83 ? -8.211 30.422 -4.84 1 97.31 83 ASN A C 1
ATOM 662 O O . ASN A 1 83 ? -9.125 31.25 -4.863 1 97.31 83 ASN A O 1
ATOM 666 N N . SER A 1 84 ? -8.383 29.172 -4.945 1 97.81 84 SER A N 1
ATOM 667 C CA . SER A 1 84 ? -9.703 28.609 -5.184 1 97.81 84 SER A CA 1
ATOM 668 C C . SER A 1 84 ? -10.531 28.562 -3.904 1 97.81 84 SER A C 1
ATOM 670 O O . SER A 1 84 ? -11.758 28.688 -3.945 1 97.81 84 SER A O 1
ATOM 672 N N . TYR A 1 85 ? -9.836 28.375 -2.779 1 97.19 85 TYR A N 1
ATOM 673 C CA . TYR A 1 85 ? -10.508 28.219 -1.491 1 97.19 85 TYR A CA 1
ATOM 674 C C . TYR A 1 85 ? -9.836 29.078 -0.422 1 97.19 85 TYR A C 1
ATOM 676 O O . TYR A 1 85 ? -9.281 28.547 0.546 1 97.19 85 TYR A O 1
ATOM 684 N N . PRO A 1 86 ? -9.992 30.328 -0.462 1 95.31 86 PRO A N 1
ATOM 685 C CA . PRO A 1 86 ? -9.234 31.25 0.398 1 95.31 86 PRO A CA 1
ATOM 686 C C . PRO A 1 86 ? -9.602 31.109 1.874 1 95.31 86 PRO A C 1
ATOM 688 O O . PRO A 1 86 ? -8.797 31.438 2.748 1 95.31 86 PRO A O 1
ATOM 691 N N . ASN A 1 87 ? -10.734 30.531 2.211 1 95.19 87 ASN A N 1
ATOM 692 C CA . ASN A 1 87 ? -11.172 30.5 3.602 1 95.19 87 ASN A CA 1
ATOM 693 C C . ASN A 1 87 ? -11.102 29.078 4.176 1 95.19 87 ASN A C 1
ATOM 695 O O . ASN A 1 87 ? -11.477 28.859 5.328 1 95.19 87 ASN A O 1
ATOM 699 N N . SER A 1 88 ? -10.586 28.188 3.432 1 96.88 88 SER A N 1
ATOM 700 C CA . SER A 1 88 ? -10.531 26.797 3.877 1 96.88 88 SER A CA 1
ATOM 701 C C . SER A 1 88 ? -9.289 26.531 4.727 1 96.88 88 SER A C 1
ATOM 703 O O . SER A 1 88 ? -8.219 27.078 4.457 1 96.88 88 SER A O 1
ATOM 705 N N . SER A 1 89 ? -9.508 25.781 5.75 1 96.81 89 SER A N 1
ATOM 706 C CA . SER A 1 89 ? -8.359 25.297 6.504 1 96.81 89 SER A CA 1
ATOM 707 C C . SER A 1 89 ? -7.719 24.094 5.816 1 96.81 89 SER A C 1
ATOM 709 O O . SER A 1 89 ? -8.383 23.375 5.078 1 96.81 89 SER A O 1
ATOM 711 N N . ILE A 1 90 ? -6.445 23.953 6.078 1 97.88 90 ILE A N 1
ATOM 712 C CA . ILE A 1 90 ? -5.703 22.875 5.426 1 97.88 90 ILE A CA 1
ATOM 713 C C . ILE A 1 90 ? -5.043 21.984 6.48 1 97.88 90 ILE A C 1
ATOM 715 O O . ILE A 1 90 ? -4.477 22.484 7.457 1 97.88 90 ILE A O 1
ATOM 719 N N . ILE A 1 91 ? -5.176 20.703 6.336 1 98.44 91 ILE A N 1
ATOM 720 C CA . ILE A 1 91 ? -4.414 19.734 7.105 1 98.44 91 ILE A CA 1
ATOM 721 C C . ILE A 1 91 ? -3.381 19.062 6.207 1 98.44 91 ILE A C 1
ATOM 723 O O . ILE A 1 91 ? -3.734 18.438 5.199 1 98.44 91 ILE A O 1
ATOM 727 N N . GLY A 1 92 ? -2.104 19.25 6.543 1 98.06 92 GLY A N 1
ATOM 728 C CA . GLY A 1 92 ? -1.028 18.578 5.832 1 98.06 92 GLY A CA 1
ATOM 729 C C . GLY A 1 92 ? -0.65 17.234 6.445 1 98.06 92 GLY A C 1
ATOM 730 O O . GLY A 1 92 ? -0.609 17.109 7.668 1 98.06 92 GLY A O 1
ATOM 731 N N . ILE A 1 93 ? -0.444 16.25 5.691 1 98.62 93 ILE A N 1
ATOM 732 C CA . ILE A 1 93 ? -0.056 14.93 6.148 1 98.62 93 ILE A CA 1
ATOM 733 C C . ILE A 1 93 ? 1.243 14.508 5.465 1 98.62 93 ILE A C 1
ATOM 735 O O . ILE A 1 93 ? 1.371 14.609 4.242 1 98.62 93 ILE A O 1
ATOM 739 N N . ASP A 1 94 ? 2.266 14.008 6.254 1 96.94 94 ASP A N 1
ATOM 740 C CA . ASP A 1 94 ? 3.586 13.68 5.727 1 96.94 94 ASP A CA 1
ATOM 741 C C . ASP A 1 94 ? 4.297 12.664 6.625 1 96.94 94 ASP A C 1
ATOM 743 O O . ASP A 1 94 ? 3.941 12.508 7.793 1 96.94 94 ASP A O 1
ATOM 747 N N . ALA A 1 95 ? 5.207 11.938 6 1 96.38 95 ALA A N 1
ATOM 748 C CA . ALA A 1 95 ? 6.125 11.141 6.809 1 96.38 95 ALA A CA 1
ATOM 749 C C . ALA A 1 95 ? 7.238 12.008 7.391 1 96.38 95 ALA A C 1
ATOM 751 O O . ALA A 1 95 ? 7.508 13.102 6.891 1 96.38 95 ALA A O 1
ATOM 752 N N . CYS A 1 96 ? 7.832 11.5 8.438 1 91.88 96 CYS A N 1
ATOM 753 C CA . CYS A 1 96 ? 8.969 12.188 9.031 1 91.88 96 CYS A CA 1
ATOM 754 C C . CYS A 1 96 ? 9.945 11.203 9.656 1 91.88 96 CYS A C 1
ATOM 756 O O . CYS A 1 96 ? 9.625 10.023 9.805 1 91.88 96 CYS A O 1
ATOM 758 N N . LEU A 1 97 ? 11.086 11.648 9.906 1 91.88 97 LEU A N 1
ATOM 759 C CA . LEU A 1 97 ? 12.094 10.891 10.641 1 91.88 97 LEU A CA 1
ATOM 760 C C . LEU A 1 97 ? 12.078 11.258 12.117 1 91.88 97 LEU A C 1
ATOM 762 O O . LEU A 1 97 ? 11.594 12.328 12.492 1 91.88 97 LEU A O 1
ATOM 766 N N . GLY A 1 98 ? 12.578 10.391 12.914 1 92.25 98 GLY A N 1
ATOM 767 C CA . GLY A 1 98 ? 12.656 10.625 14.344 1 92.25 98 GLY A CA 1
ATOM 768 C C . GLY A 1 98 ? 13.562 9.641 15.062 1 92.25 98 GLY A C 1
ATOM 769 O O . GLY A 1 98 ? 14.328 8.922 14.422 1 92.25 98 GLY A O 1
ATOM 770 N N . ASP A 1 99 ? 13.508 9.797 16.391 1 92.88 99 ASP A N 1
ATOM 771 C CA . ASP A 1 99 ? 14.266 8.836 17.188 1 92.88 99 ASP A CA 1
ATOM 772 C C . ASP A 1 99 ? 13.789 7.41 16.922 1 92.88 99 ASP A C 1
ATOM 774 O O . ASP A 1 99 ? 12.594 7.176 16.734 1 92.88 99 ASP A O 1
ATOM 778 N N . LYS A 1 100 ? 14.75 6.484 16.953 1 92.31 100 LYS A N 1
ATOM 779 C CA . LYS A 1 100 ? 14.461 5.082 16.672 1 92.31 100 LYS A CA 1
ATOM 780 C C . LYS A 1 100 ? 13.305 4.574 17.531 1 92.31 100 LYS A C 1
ATOM 782 O O . LYS A 1 100 ? 12.453 3.826 17.047 1 92.31 100 LYS A O 1
ATOM 787 N N . ASP A 1 101 ? 13.188 5.012 18.75 1 95.06 101 ASP A N 1
ATOM 788 C CA . ASP A 1 101 ? 12.172 4.535 19.688 1 95.06 101 ASP A CA 1
ATOM 789 C C . ASP A 1 101 ? 10.805 5.117 19.344 1 95.06 101 ASP A C 1
ATOM 791 O O . ASP A 1 101 ? 9.781 4.652 19.859 1 95.06 101 ASP A O 1
ATOM 795 N N . ASN A 1 102 ? 10.773 6.109 18.469 1 95.94 102 ASN A N 1
ATOM 796 C CA . ASN A 1 102 ? 9.523 6.785 18.141 1 95.94 102 ASN A CA 1
ATOM 797 C C . ASN A 1 102 ? 8.953 6.293 16.812 1 95.94 102 ASN A C 1
ATOM 799 O O . ASN A 1 102 ? 7.875 6.727 16.391 1 95.94 102 ASN A O 1
ATOM 803 N N . ILE A 1 103 ? 9.648 5.418 16.188 1 96.19 103 ILE A N 1
ATOM 804 C CA . ILE A 1 103 ? 9.133 4.871 14.945 1 96.19 103 ILE A CA 1
ATOM 805 C C . ILE A 1 103 ? 7.754 4.27 15.172 1 96.19 103 ILE A C 1
ATOM 807 O O . ILE A 1 103 ? 7.543 3.529 16.141 1 96.19 103 ILE A O 1
ATOM 811 N N . GLY A 1 104 ? 6.793 4.621 14.352 1 97.94 104 GLY A N 1
ATOM 812 C CA . GLY A 1 104 ? 5.418 4.176 14.5 1 97.94 104 GLY A CA 1
ATOM 813 C C . GLY A 1 104 ? 4.531 5.199 15.188 1 97.94 104 GLY A C 1
ATOM 814 O O . GLY A 1 104 ? 3.311 5.043 15.234 1 97.94 104 GLY A O 1
ATOM 815 N N . GLN A 1 105 ? 5.164 6.238 15.641 1 98.31 105 GLN A N 1
ATOM 816 C CA . GLN A 1 105 ? 4.43 7.305 16.312 1 98.31 105 GLN A CA 1
ATOM 817 C C . GLN A 1 105 ? 3.764 8.234 15.312 1 98.31 105 GLN A C 1
ATOM 819 O O . GLN A 1 105 ? 4.375 8.609 14.305 1 98.31 105 GLN A O 1
ATOM 824 N N . ILE A 1 106 ? 2.529 8.555 15.555 1 98.56 106 ILE A N 1
ATOM 825 C CA . ILE A 1 106 ? 1.764 9.547 14.805 1 98.56 106 ILE A CA 1
ATOM 826 C C . ILE A 1 106 ? 1.615 10.82 15.633 1 98.56 106 ILE A C 1
ATOM 828 O O . ILE A 1 106 ? 1.267 10.758 16.812 1 98.56 106 ILE A O 1
ATOM 832 N N . GLN A 1 107 ? 1.906 11.938 15.055 1 98 107 GLN A N 1
ATOM 833 C CA . GLN A 1 107 ? 1.787 13.219 15.742 1 98 107 GLN A CA 1
ATOM 834 C C . GLN A 1 107 ? 0.75 14.109 15.062 1 98 107 GLN A C 1
ATOM 836 O O . GLN A 1 107 ? 0.779 14.297 13.844 1 98 107 GLN A O 1
ATOM 841 N N . VAL A 1 108 ? -0.129 14.617 15.859 1 98 108 VAL A N 1
ATOM 842 C CA . VAL A 1 108 ? -1.007 15.711 15.438 1 98 108 VAL A CA 1
ATOM 843 C C . VAL A 1 108 ? -0.472 17.031 15.977 1 98 108 VAL A C 1
ATOM 845 O O . VAL A 1 108 ? -0.248 17.188 17.172 1 98 108 VAL A O 1
ATOM 848 N N . ARG A 1 109 ? -0.291 17.953 15.031 1 97.12 109 ARG A N 1
ATOM 849 C CA . ARG A 1 109 ? 0.333 19.234 15.383 1 97.12 109 ARG A CA 1
ATOM 850 C C . ARG A 1 109 ? -0.566 20.391 14.992 1 97.12 109 ARG A C 1
ATOM 852 O O . ARG A 1 109 ? -1.183 20.391 13.93 1 97.12 109 ARG A O 1
ATOM 859 N N . ASN A 1 110 ? -0.596 21.453 15.828 1 97 110 ASN A N 1
ATOM 860 C CA . ASN A 1 110 ? -1.394 22.641 15.508 1 97 110 ASN A CA 1
ATOM 861 C C . ASN A 1 110 ? -0.59 23.656 14.703 1 97 110 ASN A C 1
ATOM 863 O O . ASN A 1 110 ? -0.876 24.859 14.758 1 97 110 ASN A O 1
ATOM 867 N N . PHE A 1 111 ? 0.458 23.25 14.031 1 96.12 111 PHE A N 1
ATOM 868 C CA . PHE A 1 111 ? 1.279 24.047 13.133 1 96.12 111 PHE A CA 1
ATOM 869 C C . PHE A 1 111 ? 1.569 23.297 11.844 1 96.12 111 PHE A C 1
ATOM 871 O O . PHE A 1 111 ? 1.373 22.078 11.766 1 96.12 111 PHE A O 1
ATOM 878 N N . PRO A 1 112 ? 2.039 23.969 10.797 1 95.81 112 PRO A N 1
ATOM 879 C CA . PRO A 1 112 ? 2.186 23.375 9.469 1 95.81 112 PRO A CA 1
ATOM 880 C C . PRO A 1 112 ? 3.389 22.438 9.375 1 95.81 112 PRO A C 1
ATOM 882 O O . PRO A 1 112 ? 4.266 22.469 10.242 1 95.81 112 PRO A O 1
ATOM 885 N N . ILE A 1 113 ? 3.352 21.609 8.352 1 93.69 113 ILE A N 1
ATOM 886 C CA . ILE A 1 113 ? 4.516 20.828 7.949 1 93.69 113 ILE A CA 1
ATOM 887 C C . ILE A 1 113 ? 5.477 21.703 7.148 1 93.69 113 ILE A C 1
ATOM 889 O O . ILE A 1 113 ? 5.047 22.578 6.383 1 93.69 113 ILE A O 1
ATOM 893 N N . GLN A 1 114 ? 6.684 21.531 7.41 1 88.88 114 GLN A N 1
ATOM 894 C CA . GLN A 1 114 ? 7.707 22.078 6.531 1 88.88 114 GLN A CA 1
ATOM 895 C C . GLN A 1 114 ? 8.328 21 5.648 1 88.88 114 GLN A C 1
ATOM 897 O O . GLN A 1 114 ? 9.281 20.344 6.055 1 88.88 114 GLN A O 1
ATOM 902 N N . PRO A 1 115 ? 7.738 20.969 4.395 1 76.25 115 PRO A N 1
ATOM 903 C CA . PRO A 1 115 ? 8.289 19.922 3.543 1 76.25 115 PRO A CA 1
ATOM 904 C C . PRO A 1 115 ? 9.742 20.172 3.146 1 76.25 115 PRO A C 1
ATOM 906 O O . PRO A 1 115 ? 10.195 21.312 3.174 1 76.25 115 PRO A O 1
ATOM 909 N N . GLY A 1 116 ? 10.586 19.25 2.592 1 64.62 116 GLY A N 1
ATOM 910 C CA . GLY A 1 116 ? 11.828 19.422 1.855 1 64.62 116 GLY A CA 1
ATOM 911 C C . GLY A 1 116 ? 13.055 19.422 2.746 1 64.62 116 GLY A C 1
ATOM 912 O O . GLY A 1 116 ? 14.133 19.828 2.318 1 64.62 116 GLY A O 1
ATOM 913 N N . LYS A 1 117 ? 12.859 19.078 4.012 1 56.06 117 LYS A N 1
ATOM 914 C CA . LYS A 1 117 ? 14.141 19.156 4.711 1 56.06 117 LYS A CA 1
ATOM 915 C C . LYS A 1 117 ? 15.211 18.344 3.984 1 56.06 117 LYS A C 1
ATOM 917 O O . LYS A 1 117 ? 16.406 18.625 4.117 1 56.06 117 LYS A O 1
ATOM 922 N N . GLY A 1 118 ? 14.758 17.531 2.998 1 50.62 118 GLY A N 1
ATOM 923 C CA . GLY A 1 118 ? 15.766 16.719 2.344 1 50.62 118 GLY A CA 1
ATOM 924 C C . GLY A 1 118 ? 16.156 17.219 0.971 1 50.62 118 GLY A C 1
ATOM 925 O O . GLY A 1 118 ? 17.031 16.656 0.315 1 50.62 118 GLY A O 1
ATOM 926 N N . VAL A 1 119 ? 15.461 18.344 0.436 1 56.09 119 VAL A N 1
ATOM 927 C CA . VAL A 1 119 ? 15.664 18.656 -0.972 1 56.09 119 VAL A CA 1
ATOM 928 C C . VAL A 1 119 ? 16.438 19.969 -1.093 1 56.09 119 VAL A C 1
ATOM 930 O O . VAL A 1 119 ? 16.812 20.375 -2.195 1 56.09 119 VAL A O 1
ATOM 933 N N . GLY A 1 120 ? 17 20.562 -0.11 1 55.25 120 GLY A N 1
ATOM 934 C CA . GLY A 1 120 ? 17.797 21.781 -0.173 1 55.25 120 GLY A CA 1
ATOM 935 C C . GLY A 1 120 ? 16.984 23 -0.529 1 55.25 120 GLY A C 1
ATOM 936 O O . GLY A 1 120 ? 17.516 24.109 -0.597 1 55.25 120 GLY A O 1
ATOM 937 N N . LYS A 1 121 ? 15.812 22.875 -1.139 1 60.81 121 LYS A N 1
ATOM 938 C CA . LYS A 1 121 ? 15.008 24.031 -1.521 1 60.81 121 LYS A CA 1
ATOM 939 C C . LYS A 1 121 ? 14.039 24.406 -0.406 1 60.81 121 LYS A C 1
ATOM 941 O O . LYS A 1 121 ? 13.641 23.562 0.394 1 60.81 121 LYS A O 1
ATOM 946 N N . THR A 1 122 ? 13.906 25.781 -0.345 1 75 122 THR A N 1
ATOM 947 C CA . THR A 1 122 ? 12.906 26.25 0.6 1 75 122 THR A CA 1
ATOM 948 C C . THR A 1 122 ? 11.492 26 0.07 1 75 122 THR A C 1
ATOM 950 O O . THR A 1 122 ? 11.125 26.5 -0.997 1 75 122 THR A O 1
ATOM 953 N N . LEU A 1 123 ? 10.75 25.078 0.594 1 84.56 123 LEU A N 1
ATOM 954 C CA . LEU A 1 123 ? 9.383 24.766 0.195 1 84.56 123 LEU A CA 1
ATOM 955 C C . LEU A 1 123 ? 8.383 25.406 1.145 1 84.56 123 LEU A C 1
ATOM 957 O O . LEU A 1 123 ? 8.695 25.656 2.309 1 84.56 123 LEU A O 1
ATOM 961 N N . PRO A 1 124 ? 7.277 25.812 0.591 1 89.19 124 PRO A N 1
ATOM 962 C CA . PRO A 1 124 ? 6.285 26.438 1.461 1 89.19 124 PRO A CA 1
ATOM 963 C C . PRO A 1 124 ? 5.812 25.531 2.586 1 89.19 124 PRO A C 1
ATOM 965 O O . PRO A 1 124 ? 5.785 24.297 2.422 1 89.19 124 PRO A O 1
ATOM 968 N N . LYS A 1 125 ? 5.445 26.156 3.715 1 93.06 125 LYS A N 1
ATOM 969 C CA . LYS A 1 125 ? 4.746 25.438 4.77 1 93.06 125 LYS A CA 1
ATOM 970 C C . LYS A 1 125 ? 3.369 24.969 4.293 1 93.06 125 LYS A C 1
ATOM 972 O O . LYS A 1 125 ? 2.713 25.656 3.51 1 93.06 125 LYS A O 1
ATOM 977 N N . VAL A 1 126 ? 2.99 23.828 4.793 1 94.75 126 VAL A N 1
ATOM 978 C CA . VAL A 1 126 ? 1.723 23.266 4.328 1 94.75 126 VAL A CA 1
ATOM 979 C C . VAL A 1 126 ? 0.82 22.969 5.523 1 94.75 126 VAL A C 1
ATOM 981 O O . VAL A 1 126 ? 1.169 22.172 6.391 1 94.75 126 VAL A O 1
ATOM 984 N N . GLY A 1 127 ? -0.304 23.672 5.508 1 94.5 127 GLY A N 1
ATOM 985 C CA . GLY A 1 127 ? -1.342 23.344 6.477 1 94.5 127 GLY A CA 1
ATOM 986 C C . GLY A 1 127 ? -1.412 24.344 7.617 1 94.5 127 GLY A C 1
ATOM 987 O O . GLY A 1 127 ? -0.435 25.047 7.902 1 94.5 127 GLY A O 1
ATOM 988 N N . ASP A 1 128 ? -2.58 24.406 8.195 1 95.94 128 ASP A N 1
ATOM 989 C CA . ASP A 1 128 ? -2.795 25.062 9.484 1 95.94 128 ASP A CA 1
ATOM 990 C C . ASP A 1 128 ? -2.543 24.109 10.641 1 95.94 128 ASP A C 1
ATOM 992 O O . ASP A 1 128 ? -2.119 24.531 11.719 1 95.94 128 ASP A O 1
ATOM 996 N N . CYS A 1 129 ? -2.85 22.906 10.406 1 96.75 129 CYS A N 1
ATOM 997 C CA . CYS A 1 129 ? -2.602 21.734 11.234 1 96.75 129 CYS A CA 1
ATOM 998 C C . CYS A 1 129 ? -1.93 20.641 10.422 1 96.75 129 CYS A C 1
ATOM 1000 O O . CYS A 1 129 ? -1.995 20.641 9.195 1 96.75 129 CYS A O 1
ATOM 1002 N N . SER A 1 130 ? -1.211 19.781 11.164 1 98.06 130 SER A N 1
ATOM 1003 C CA . SER A 1 130 ? -0.54 18.719 10.422 1 98.06 130 SER A CA 1
ATOM 1004 C C . SER A 1 130 ? -0.621 17.391 11.156 1 98.06 130 SER A C 1
ATOM 1006 O O . SER A 1 130 ? -0.791 17.359 12.375 1 98.06 130 SER A O 1
ATOM 1008 N N . ILE A 1 131 ? -0.566 16.312 10.422 1 98.44 131 ILE A N 1
ATOM 1009 C CA . ILE A 1 131 ? -0.379 14.961 10.922 1 98.44 131 ILE A CA 1
ATOM 1010 C C . ILE A 1 131 ? 0.898 14.367 10.328 1 98.44 131 ILE A C 1
ATOM 1012 O O . ILE A 1 131 ? 1.056 14.297 9.109 1 98.44 131 ILE A O 1
ATOM 1016 N N . VAL A 1 132 ? 1.809 13.977 11.188 1 97.81 132 VAL A N 1
ATOM 1017 C CA . VAL A 1 132 ? 3.031 13.359 10.695 1 97.81 132 VAL A CA 1
ATOM 1018 C C . VAL A 1 132 ? 3.189 11.969 11.305 1 97.81 132 VAL A C 1
ATOM 1020 O O . VAL A 1 132 ? 2.748 11.727 12.43 1 97.81 132 VAL A O 1
ATOM 1023 N N . GLY A 1 133 ? 3.689 11.039 10.57 1 97.69 133 GLY A N 1
ATOM 1024 C CA . GLY A 1 133 ? 4.07 9.727 11.055 1 97.69 133 GLY A CA 1
ATOM 1025 C C . GLY A 1 133 ? 5.566 9.484 11.023 1 97.69 133 GLY A C 1
ATOM 1026 O O . GLY A 1 133 ? 6.215 9.711 10 1 97.69 133 GLY A O 1
ATOM 1027 N N . ILE A 1 134 ? 6.102 9.078 12.086 1 96.31 134 ILE A N 1
ATOM 1028 C CA . ILE A 1 134 ? 7.523 8.742 12.141 1 96.31 134 ILE A CA 1
ATOM 1029 C C . ILE A 1 134 ? 7.746 7.355 11.555 1 96.31 134 ILE A C 1
ATOM 1031 O O . ILE A 1 134 ? 7.332 6.352 12.141 1 96.31 134 ILE A O 1
ATOM 1035 N N . VAL A 1 135 ? 8.531 7.266 10.445 1 96 135 VAL A N 1
ATOM 1036 C CA . VAL A 1 135 ? 8.547 6.016 9.695 1 96 135 VAL A CA 1
ATOM 1037 C C . VAL A 1 135 ? 9.969 5.453 9.664 1 96 135 VAL A C 1
ATOM 1039 O O . VAL A 1 135 ? 10.18 4.301 9.281 1 96 135 VAL A O 1
ATOM 1042 N N . ASP A 1 136 ? 10.93 6.293 9.969 1 93.38 136 ASP A N 1
ATOM 1043 C CA . ASP A 1 136 ? 12.328 5.867 9.984 1 93.38 136 ASP A CA 1
ATOM 1044 C C . ASP A 1 136 ? 13.148 6.707 10.961 1 93.38 136 ASP A C 1
ATOM 1046 O O . ASP A 1 136 ? 12.648 7.688 11.516 1 93.38 136 ASP A O 1
ATOM 1050 N N . SER A 1 137 ? 14.359 6.215 11.148 1 90.94 137 SER A N 1
ATOM 1051 C CA . SER A 1 137 ? 15.234 6.859 12.133 1 90.94 137 SER A CA 1
ATOM 1052 C C . SER A 1 137 ? 16.016 8 11.5 1 90.94 137 SER A C 1
ATOM 1054 O O . SER A 1 137 ? 16.438 7.918 10.344 1 90.94 137 SER A O 1
ATOM 1056 N N . ASN A 1 138 ? 16.281 9.094 12.242 1 86.69 138 ASN A N 1
ATOM 1057 C CA . ASN A 1 138 ? 17.109 10.211 11.805 1 86.69 138 ASN A CA 1
ATOM 1058 C C . ASN A 1 138 ? 18.578 9.836 11.797 1 86.69 138 ASN A C 1
ATOM 1060 O O . ASN A 1 138 ? 19.406 10.586 11.273 1 86.69 138 ASN A O 1
ATOM 1064 N N . GLU A 1 139 ? 18.938 8.773 12.359 1 80.69 139 GLU A N 1
ATOM 1065 C CA . GLU A 1 139 ? 20.328 8.336 12.398 1 80.69 139 GLU A CA 1
ATOM 1066 C C . GLU A 1 139 ? 20.781 7.816 11.039 1 80.69 139 GLU A C 1
ATOM 1068 O O . GLU A 1 139 ? 21.984 7.656 10.805 1 80.69 139 GLU A O 1
ATOM 1073 N N . ASN A 1 140 ? 19.781 7.602 10.289 1 66.88 140 ASN A N 1
ATOM 1074 C CA . ASN A 1 140 ? 20.125 7.082 8.969 1 66.88 140 ASN A CA 1
ATOM 1075 C C . ASN A 1 140 ? 20.641 8.188 8.047 1 66.88 140 ASN A C 1
ATOM 1077 O O . ASN A 1 140 ? 20.172 9.32 8.102 1 66.88 140 ASN A O 1
ATOM 1081 N N . CYS A 1 141 ? 21.75 7.992 7.465 1 60.34 141 CYS A N 1
ATOM 1082 C CA . CYS A 1 141 ? 22.484 8.961 6.648 1 60.34 141 CYS A CA 1
ATOM 1083 C C . CYS A 1 141 ? 21.609 9.477 5.508 1 60.34 141 CYS A C 1
ATOM 1085 O O . CYS A 1 141 ? 21.734 10.625 5.098 1 60.34 141 CYS A O 1
ATOM 1087 N N . ASP A 1 142 ? 20.828 8.461 4.895 1 60.91 142 ASP A N 1
ATOM 1088 C CA . ASP A 1 142 ? 20.047 8.883 3.734 1 60.91 142 ASP A CA 1
ATOM 1089 C C . ASP A 1 142 ? 18.547 8.906 4.059 1 60.91 142 ASP A C 1
ATOM 1091 O O . ASP A 1 142 ? 18.031 7.98 4.68 1 60.91 142 ASP A O 1
ATOM 1095 N N . ILE A 1 143 ? 18.078 9.992 3.656 1 61.44 143 ILE A N 1
ATOM 1096 C CA . ILE A 1 143 ? 16.672 10.227 3.936 1 61.44 143 ILE A CA 1
ATOM 1097 C C . ILE A 1 143 ? 15.82 9.172 3.236 1 61.44 143 ILE A C 1
ATOM 1099 O O . ILE A 1 143 ? 15.836 9.062 2.008 1 61.44 143 ILE A O 1
ATOM 1103 N N . PHE A 1 144 ? 15.125 8.414 3.957 1 62.94 144 PHE A N 1
ATOM 1104 C CA . PHE A 1 144 ? 14.117 7.453 3.529 1 62.94 144 PHE A CA 1
ATOM 1105 C C . PHE A 1 144 ? 14.75 6.328 2.725 1 62.94 144 PHE A C 1
ATOM 1107 O O . PHE A 1 144 ? 14.109 5.754 1.839 1 62.94 144 PHE A O 1
ATOM 1114 N N . THR A 1 145 ? 15.984 6.137 2.777 1 61.47 145 THR A N 1
ATOM 1115 C CA . THR A 1 145 ? 16.594 5.078 1.981 1 61.47 145 THR A CA 1
ATOM 1116 C C . THR A 1 145 ? 17.078 3.943 2.877 1 61.47 145 THR A C 1
ATOM 1118 O O . THR A 1 145 ? 17.875 3.104 2.447 1 61.47 145 THR A O 1
ATOM 1121 N N . SER A 1 146 ? 16.531 4.02 4.062 1 59.62 146 SER A N 1
ATOM 1122 C CA . SER A 1 146 ? 16.969 2.934 4.926 1 59.62 146 SER A CA 1
ATOM 1123 C C . SER A 1 146 ? 16.422 1.592 4.457 1 59.62 146 SER A C 1
ATOM 1125 O O . SER A 1 146 ? 15.234 1.479 4.141 1 59.62 146 SER A O 1
ATOM 1127 N N . ALA A 1 147 ? 17.281 0.798 4.328 1 62.03 147 ALA A N 1
ATOM 1128 C CA . ALA A 1 147 ? 16.938 -0.583 4.012 1 62.03 147 ALA A CA 1
ATOM 1129 C C . ALA A 1 147 ? 16.016 -1.174 5.082 1 62.03 147 ALA A C 1
ATOM 1131 O O . ALA A 1 147 ? 15.391 -2.211 4.863 1 62.03 147 ALA A O 1
ATOM 1132 N N . ASN A 1 148 ? 15.773 -0.365 6.07 1 77.56 148 ASN A N 1
ATOM 1133 C CA . ASN A 1 148 ? 15.055 -0.95 7.195 1 77.56 148 ASN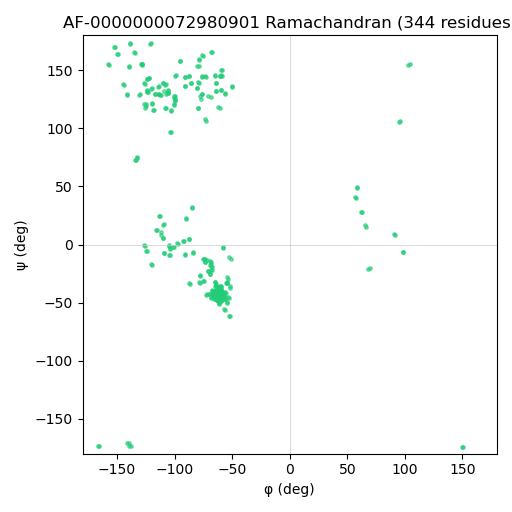 A CA 1
ATOM 1134 C C . ASN A 1 148 ? 13.594 -0.515 7.211 1 77.56 148 ASN A C 1
ATOM 1136 O O . ASN A 1 148 ? 12.781 -1.058 7.969 1 77.56 148 ASN A O 1
ATOM 1140 N N . THR A 1 149 ? 13.289 0.364 6.414 1 89.62 149 THR A N 1
ATOM 1141 C CA . THR A 1 149 ? 11.898 0.813 6.383 1 89.62 149 THR A CA 1
ATOM 1142 C C . THR A 1 149 ? 11.016 -0.202 5.664 1 89.62 149 THR A C 1
ATOM 1144 O O . THR A 1 149 ? 11.359 -0.662 4.57 1 89.62 149 THR A O 1
ATOM 1147 N N . ARG A 1 150 ? 9.945 -0.546 6.328 1 95.12 150 ARG A N 1
ATOM 1148 C CA . ARG A 1 150 ? 9.062 -1.59 5.809 1 95.12 150 ARG A CA 1
ATOM 1149 C C . ARG A 1 150 ? 7.738 -1.003 5.336 1 95.12 150 ARG A C 1
ATOM 1151 O O . ARG A 1 150 ? 7.164 -0.138 6 1 95.12 150 ARG A O 1
ATOM 1158 N N . LEU A 1 151 ? 7.258 -1.496 4.215 1 97.25 151 LEU A N 1
ATOM 1159 C CA . LEU A 1 151 ? 5.98 -1.037 3.682 1 97.25 151 LEU A CA 1
ATOM 1160 C C . LEU A 1 151 ? 4.836 -1.404 4.617 1 97.25 151 LEU A C 1
ATOM 1162 O O . LEU A 1 151 ? 3.842 -0.679 4.707 1 97.25 151 LEU A O 1
ATOM 1166 N N . SER A 1 152 ? 4.93 -2.525 5.328 1 98.12 152 SER A N 1
ATOM 1167 C CA . SER A 1 152 ? 3.908 -2.918 6.297 1 98.12 152 SER A CA 1
ATOM 1168 C C . SER A 1 152 ? 3.697 -1.836 7.348 1 98.12 152 SER A C 1
ATOM 1170 O O . SER A 1 152 ? 2.559 -1.503 7.684 1 98.12 152 SER A O 1
ATOM 1172 N N . LEU A 1 153 ? 4.805 -1.326 7.836 1 97.81 153 LEU A N 1
ATOM 1173 C CA . LEU A 1 153 ? 4.723 -0.254 8.82 1 97.81 153 LEU A CA 1
ATOM 1174 C C . LEU A 1 153 ? 4.016 0.965 8.242 1 97.81 153 LEU A C 1
ATOM 1176 O O . LEU A 1 153 ? 3.084 1.498 8.852 1 97.81 153 LEU A O 1
ATOM 1180 N N . ILE A 1 154 ? 4.43 1.396 7.07 1 98.31 154 ILE A N 1
ATOM 1181 C CA . ILE A 1 154 ? 3.879 2.586 6.43 1 98.31 154 ILE A CA 1
ATOM 1182 C C . ILE A 1 154 ? 2.377 2.414 6.219 1 98.31 154 ILE A C 1
ATOM 1184 O O . ILE A 1 154 ? 1.593 3.312 6.531 1 98.31 154 ILE A O 1
ATOM 1188 N N . LEU A 1 155 ? 1.985 1.297 5.691 1 98.75 155 LEU A N 1
ATOM 1189 C CA . LEU A 1 155 ? 0.579 1.032 5.41 1 98.75 155 LEU A CA 1
ATOM 1190 C C . LEU A 1 155 ? -0.247 1.046 6.691 1 98.75 155 LEU A C 1
ATOM 1192 O O . LEU A 1 155 ? -1.354 1.59 6.715 1 98.75 155 LEU A O 1
ATOM 1196 N N . ASN A 1 156 ? 0.268 0.439 7.734 1 98.38 156 ASN A N 1
ATOM 1197 C CA . ASN A 1 156 ? -0.479 0.391 8.992 1 98.38 156 ASN A CA 1
ATOM 1198 C C . ASN A 1 156 ? -0.648 1.781 9.594 1 98.38 156 ASN A C 1
ATOM 1200 O O . ASN A 1 156 ? -1.718 2.113 10.109 1 98.38 156 ASN A O 1
ATOM 1204 N N . ILE A 1 157 ? 0.376 2.596 9.547 1 98.69 157 ILE A N 1
ATOM 1205 C CA . ILE A 1 157 ? 0.277 3.98 10 1 98.69 157 ILE A CA 1
ATOM 1206 C C . ILE A 1 157 ? -0.744 4.73 9.148 1 98.69 157 ILE A C 1
ATOM 1208 O O . ILE A 1 157 ? -1.595 5.449 9.68 1 98.69 157 ILE A O 1
ATOM 1212 N N . ALA A 1 158 ? -0.644 4.547 7.848 1 98.88 158 ALA A N 1
ATOM 1213 C CA . ALA A 1 158 ? -1.546 5.215 6.91 1 98.88 158 ALA A CA 1
ATOM 1214 C C . ALA A 1 158 ? -3 4.863 7.207 1 98.88 158 ALA A C 1
ATOM 1216 O O . ALA A 1 158 ? -3.879 5.727 7.16 1 98.88 158 ALA A O 1
ATOM 1217 N N . LYS A 1 159 ? -3.256 3.604 7.473 1 98.69 159 LYS A N 1
ATOM 1218 C CA . LYS A 1 159 ? -4.609 3.158 7.793 1 98.69 159 LYS A CA 1
ATOM 1219 C C . LYS A 1 159 ? -5.141 3.871 9.031 1 98.69 159 LYS A C 1
ATOM 1221 O O . LYS A 1 159 ? -6.289 4.316 9.055 1 98.69 159 LYS A O 1
ATOM 1226 N N . VAL A 1 160 ? -4.324 3.949 10.039 1 98.81 160 VAL A N 1
ATOM 1227 C CA . VAL A 1 160 ? -4.75 4.598 11.273 1 98.81 160 VAL A CA 1
ATOM 1228 C C . VAL A 1 160 ? -5.074 6.066 11 1 98.81 160 VAL A C 1
ATOM 1230 O O . VAL A 1 160 ? -6.117 6.566 11.422 1 98.81 160 VAL A O 1
ATOM 1233 N N . ILE A 1 161 ? -4.215 6.762 10.281 1 98.88 161 ILE A N 1
ATOM 1234 C CA . ILE A 1 161 ? -4.418 8.18 9.992 1 98.88 161 ILE A CA 1
ATOM 1235 C C . ILE A 1 161 ? -5.695 8.359 9.18 1 98.88 161 ILE A C 1
ATOM 1237 O O . ILE A 1 161 ? -6.535 9.195 9.516 1 98.88 161 ILE A O 1
ATOM 1241 N N . ALA A 1 162 ? -5.859 7.586 8.125 1 98.88 162 ALA A N 1
ATOM 1242 C CA . ALA A 1 162 ? -7.039 7.691 7.266 1 98.88 162 ALA A CA 1
ATOM 1243 C C . ALA A 1 162 ? -8.312 7.426 8.055 1 98.88 162 ALA A C 1
ATOM 1245 O O . ALA A 1 162 ? -9.281 8.188 7.961 1 98.88 162 ALA A O 1
ATOM 1246 N N . ASN A 1 163 ? -8.25 6.363 8.844 1 98.69 163 ASN A N 1
ATOM 1247 C CA . ASN A 1 163 ? -9.422 6.031 9.641 1 98.69 163 ASN A CA 1
ATOM 1248 C C . ASN A 1 163 ? -9.727 7.117 10.672 1 98.69 163 ASN A C 1
ATOM 1250 O O . ASN A 1 163 ? -10.891 7.363 10.992 1 98.69 163 ASN A O 1
ATOM 1254 N N . SER A 1 164 ? -8.695 7.727 11.227 1 98.75 164 SER A N 1
ATOM 1255 C CA . SER A 1 164 ? -8.883 8.82 12.172 1 98.75 164 SER A CA 1
ATOM 1256 C C . SER A 1 164 ? -9.617 9.992 11.523 1 98.75 164 SER A C 1
ATOM 1258 O O . SER A 1 164 ? -10.539 10.562 12.117 1 98.75 164 SER A O 1
ATOM 1260 N N . ILE A 1 165 ? -9.234 10.359 10.352 1 98.75 165 ILE A N 1
ATOM 1261 C CA . ILE A 1 165 ? -9.844 11.469 9.625 1 98.75 165 ILE A CA 1
ATOM 1262 C C . ILE A 1 165 ? -11.297 11.141 9.297 1 98.75 165 ILE A C 1
ATOM 1264 O O . ILE A 1 165 ? -12.188 11.969 9.484 1 98.75 165 ILE A O 1
ATOM 1268 N N . LEU A 1 166 ? -11.555 9.914 8.82 1 98.69 166 LEU A N 1
ATOM 1269 C CA . LEU A 1 166 ? -12.914 9.484 8.5 1 98.69 166 LEU A CA 1
ATOM 1270 C C . LEU A 1 166 ? -13.789 9.477 9.742 1 98.69 166 LEU A C 1
ATOM 1272 O O . LEU A 1 166 ? -14.945 9.914 9.703 1 98.69 166 LEU A O 1
ATOM 1276 N N . GLN A 1 167 ? -13.203 8.961 10.828 1 98.25 167 GLN A N 1
ATOM 1277 C CA . GLN A 1 167 ? -13.922 8.969 12.102 1 98.25 167 GLN A CA 1
ATOM 1278 C C . GLN A 1 167 ? -14.266 10.391 12.523 1 98.25 167 GLN A C 1
ATOM 1280 O O . GLN A 1 167 ? -15.359 10.641 13.047 1 98.25 167 GLN A O 1
ATOM 1285 N N . CYS A 1 168 ? -13.352 11.273 12.359 1 98.19 168 CYS A N 1
ATOM 1286 C CA . CYS A 1 168 ? -13.586 12.68 12.688 1 98.19 168 CYS A CA 1
ATOM 1287 C C . CYS A 1 168 ? -14.734 13.242 11.859 1 98.19 168 CYS A C 1
ATOM 1289 O O . CYS A 1 168 ? -15.594 13.945 12.383 1 98.19 168 CYS A O 1
ATOM 1291 N N . CYS A 1 169 ? -14.789 12.953 10.547 1 97.88 169 CYS A N 1
ATOM 1292 C CA . CYS A 1 169 ? -15.867 13.391 9.672 1 97.88 169 CYS A CA 1
ATOM 1293 C C . CYS A 1 169 ? -17.219 12.852 10.156 1 97.88 169 CYS A C 1
ATOM 1295 O O . CYS A 1 169 ? -18.219 13.562 10.133 1 97.88 169 CYS A O 1
ATOM 1297 N N . TYR A 1 170 ? -17.172 11.656 10.578 1 96.88 170 TYR A N 1
ATOM 1298 C CA . TYR A 1 170 ? -18.375 11.039 11.094 1 96.88 170 TYR A CA 1
ATOM 1299 C C . TYR A 1 170 ? -18.875 11.766 12.336 1 96.88 170 TYR A C 1
ATOM 1301 O O . TYR A 1 170 ? -20.062 12.094 12.445 1 96.88 170 TYR A O 1
ATOM 1309 N N . ILE A 1 171 ? -17.922 12.023 13.258 1 95.5 171 ILE A N 1
ATOM 1310 C CA . ILE A 1 171 ? -18.25 12.672 14.516 1 95.5 171 ILE A CA 1
ATOM 1311 C C . ILE A 1 171 ? -18.828 14.062 14.242 1 95.5 171 ILE A C 1
ATOM 1313 O O . ILE A 1 171 ? -19.766 14.492 14.93 1 95.5 171 ILE A O 1
ATOM 1317 N N . LEU A 1 172 ? -18.344 14.703 13.281 1 96.62 172 LEU A N 1
ATOM 1318 C CA . LEU A 1 172 ? -18.734 16.078 12.992 1 96.62 172 LEU A CA 1
ATOM 1319 C C . LEU A 1 172 ? -19.891 16.125 12.008 1 96.62 172 LEU A C 1
ATOM 1321 O O . LEU A 1 172 ? -20.328 17.203 11.594 1 96.62 172 LEU A O 1
ATOM 1325 N N . ASP A 1 173 ? -20.438 14.969 11.594 1 96.5 173 ASP A N 1
ATOM 1326 C CA . ASP A 1 173 ? -21.562 14.844 10.672 1 96.5 173 ASP A CA 1
ATOM 1327 C C . ASP A 1 173 ? -21.281 15.531 9.344 1 96.5 173 ASP A C 1
ATOM 1329 O O . ASP A 1 173 ? -22.078 16.344 8.867 1 96.5 173 ASP A O 1
ATOM 1333 N N . ILE A 1 174 ? -20.125 15.336 8.984 1 94.19 174 ILE A N 1
ATOM 1334 C CA . ILE A 1 174 ? -19.703 15.797 7.668 1 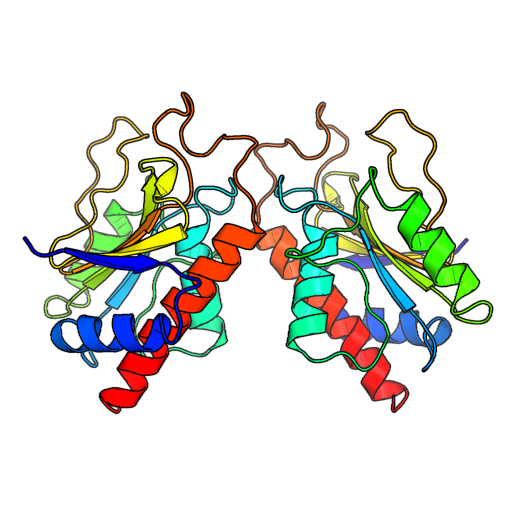94.19 174 ILE A CA 1
ATOM 1335 C C . ILE A 1 174 ? -19.953 14.703 6.637 1 94.19 174 ILE A C 1
ATOM 1337 O O . ILE A 1 174 ? -19.625 13.539 6.863 1 94.19 174 ILE A O 1
ATOM 1341 N N . MET B 1 1 ? 2.99 -25.641 -21.672 1 87.12 1 MET B N 1
ATOM 1342 C CA . MET B 1 1 ? 3.055 -24.422 -20.875 1 87.12 1 MET B CA 1
ATOM 1343 C C . MET B 1 1 ? 2.268 -23.297 -21.547 1 87.12 1 MET B C 1
ATOM 1345 O O . MET B 1 1 ? 2.455 -23.016 -22.719 1 87.12 1 MET B O 1
ATOM 1349 N N . ASN B 1 2 ? 1.218 -22.859 -20.812 1 92 2 ASN B N 1
ATOM 1350 C CA . ASN B 1 2 ? 0.369 -21.797 -21.328 1 92 2 ASN B CA 1
ATOM 1351 C C . ASN B 1 2 ? 0.48 -20.531 -20.484 1 92 2 ASN B C 1
ATOM 1353 O O . ASN B 1 2 ? 0.623 -20.609 -19.266 1 92 2 ASN B O 1
ATOM 1357 N N . ILE B 1 3 ? 0.585 -19.438 -21.203 1 95.56 3 ILE B N 1
ATOM 1358 C CA . ILE B 1 3 ? 0.641 -18.141 -20.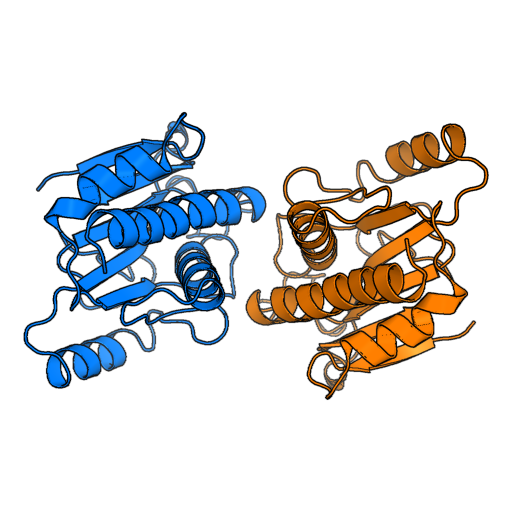562 1 95.56 3 ILE B CA 1
ATOM 1359 C C . ILE B 1 3 ? -0.445 -17.234 -21.125 1 95.56 3 ILE B C 1
ATOM 1361 O O . ILE B 1 3 ? -0.54 -17.062 -22.344 1 95.56 3 ILE B O 1
ATOM 1365 N N . GLU B 1 4 ? -1.317 -16.766 -20.312 1 96.94 4 GLU B N 1
ATOM 1366 C CA . GLU B 1 4 ? -2.26 -15.711 -20.688 1 96.94 4 GLU B CA 1
ATOM 1367 C C . GLU B 1 4 ? -1.797 -14.344 -20.188 1 96.94 4 GLU B C 1
ATOM 1369 O O . GLU B 1 4 ? -1.47 -14.203 -19 1 96.94 4 GLU B O 1
ATOM 1374 N N . LYS B 1 5 ? -1.735 -13.375 -21.078 1 97.62 5 LYS B N 1
ATOM 1375 C CA . LYS B 1 5 ? -1.192 -12.055 -20.766 1 97.62 5 LYS B CA 1
ATOM 1376 C C . LYS B 1 5 ? -2.277 -10.984 -20.844 1 97.62 5 LYS B C 1
ATOM 1378 O O . LYS B 1 5 ? -3.023 -10.906 -21.812 1 97.62 5 LYS B O 1
ATOM 1383 N N . ILE B 1 6 ? -2.389 -10.164 -19.781 1 98.19 6 ILE B N 1
ATOM 1384 C CA . ILE B 1 6 ? -3.365 -9.086 -19.719 1 98.19 6 ILE B CA 1
ATOM 1385 C C . ILE B 1 6 ? -2.74 -7.859 -19.047 1 98.19 6 ILE B C 1
ATOM 1387 O O . ILE B 1 6 ? -2.121 -7.969 -17.984 1 98.19 6 ILE B O 1
ATOM 1391 N N . HIS B 1 7 ? -2.84 -6.668 -19.688 1 98.5 7 HIS B N 1
ATOM 1392 C CA . HIS B 1 7 ? -2.365 -5.453 -19.031 1 98.5 7 HIS B CA 1
ATOM 1393 C C . HIS B 1 7 ? -3.342 -4.984 -17.953 1 98.5 7 HIS B C 1
ATOM 1395 O O . HIS B 1 7 ? -4.559 -5.039 -18.156 1 98.5 7 HIS B O 1
ATOM 1401 N N . TYR B 1 8 ? -2.826 -4.414 -16.844 1 98.25 8 TYR B N 1
ATOM 1402 C CA . TYR B 1 8 ? -3.672 -4.117 -15.688 1 98.25 8 TYR B CA 1
ATOM 1403 C C . TYR B 1 8 ? -4.656 -3 -16.016 1 98.25 8 TYR B C 1
ATOM 1405 O O . TYR B 1 8 ? -5.727 -2.912 -15.398 1 98.25 8 TYR B O 1
ATOM 1413 N N . MET B 1 9 ? -4.367 -2.215 -16.984 1 97.56 9 MET B N 1
ATOM 1414 C CA . MET B 1 9 ? -5.223 -1.08 -17.328 1 97.56 9 MET B CA 1
ATOM 1415 C C . MET B 1 9 ? -6.262 -1.479 -18.375 1 97.56 9 MET B C 1
ATOM 1417 O O . MET B 1 9 ? -7.105 -0.667 -18.75 1 97.56 9 MET B O 1
ATOM 1421 N N . GLU B 1 10 ? -6.113 -2.668 -18.891 1 97.38 10 GLU B N 1
ATOM 1422 C CA . GLU B 1 10 ? -7.086 -3.123 -19.875 1 97.38 10 GLU B CA 1
ATOM 1423 C C . GLU B 1 10 ? -8.492 -3.172 -19.297 1 97.38 10 GLU B C 1
ATOM 1425 O O . GLU B 1 10 ? -8.672 -3.555 -18.141 1 97.38 10 GLU B O 1
ATOM 1430 N N . SER B 1 11 ? -9.43 -2.85 -20.188 1 95.94 11 SER B N 1
ATOM 1431 C CA . SER B 1 11 ? -10.828 -2.926 -19.75 1 95.94 11 SER B CA 1
ATOM 1432 C C . SER B 1 11 ? -11.195 -4.34 -19.312 1 95.94 11 SER B C 1
ATOM 1434 O O . SER B 1 11 ? -10.859 -5.312 -20 1 95.94 11 SER B O 1
ATOM 1436 N N . LEU B 1 12 ? -11.82 -4.523 -18.219 1 96.19 12 LEU B N 1
ATOM 1437 C CA . LEU B 1 12 ? -12.328 -5.777 -17.672 1 96.19 12 LEU B CA 1
ATOM 1438 C C . LEU B 1 12 ? -11.188 -6.754 -17.406 1 96.19 12 LEU B C 1
ATOM 1440 O O . LEU B 1 12 ? -11.352 -7.965 -17.562 1 96.19 12 LEU B O 1
ATOM 1444 N N . SER B 1 13 ? -9.992 -6.191 -17.141 1 97.25 13 SER B N 1
ATOM 1445 C CA . SER B 1 13 ? -8.82 -7.02 -16.906 1 97.25 13 SER B CA 1
ATOM 1446 C C . SER B 1 13 ? -9.086 -8.07 -15.828 1 97.25 13 SER B C 1
ATOM 1448 O O . SER B 1 13 ? -8.773 -9.25 -16.016 1 97.25 13 SER B O 1
ATOM 1450 N N . TYR B 1 14 ? -9.711 -7.652 -14.672 1 96.75 14 TYR B N 1
ATOM 1451 C CA . TYR B 1 14 ? -9.844 -8.617 -13.586 1 96.75 14 TYR B CA 1
ATOM 1452 C C . TYR B 1 14 ? -10.828 -9.719 -13.953 1 96.75 14 TYR B C 1
ATOM 1454 O O . TYR B 1 14 ? -10.695 -10.859 -13.5 1 96.75 14 TYR B O 1
ATOM 1462 N N . TYR B 1 15 ? -11.805 -9.445 -14.875 1 97.31 15 TYR B N 1
ATOM 1463 C CA . TYR B 1 15 ? -12.734 -10.477 -15.328 1 97.31 15 TYR B CA 1
ATOM 1464 C C . TYR B 1 15 ? -12.039 -11.484 -16.234 1 97.31 15 TYR B C 1
ATOM 1466 O O . TYR B 1 15 ? -12.281 -12.688 -16.125 1 97.31 15 TYR B O 1
ATOM 1474 N N . LYS B 1 16 ? -11.242 -10.969 -17.094 1 97.12 16 LYS B N 1
ATOM 1475 C CA . LYS B 1 16 ? -10.508 -11.828 -18.016 1 97.12 16 LYS B CA 1
ATOM 1476 C C . LYS B 1 16 ? -9.562 -12.758 -17.266 1 97.12 16 LYS B C 1
ATOM 1478 O O . LYS B 1 16 ? -9.484 -13.953 -17.562 1 97.12 16 LYS B O 1
ATOM 1483 N N . ILE B 1 17 ? -8.898 -12.242 -16.281 1 97.75 17 ILE B N 1
ATOM 1484 C CA . ILE B 1 17 ? -7.984 -13.039 -15.469 1 97.75 17 ILE B CA 1
ATOM 1485 C C . ILE B 1 17 ? -8.773 -14.07 -14.672 1 97.75 17 ILE B C 1
ATOM 1487 O O . ILE B 1 17 ? -8.375 -15.234 -14.578 1 97.75 17 ILE B O 1
ATOM 1491 N N . ALA B 1 18 ? -9.867 -13.648 -14.102 1 98 18 ALA B N 1
ATOM 1492 C CA . ALA B 1 18 ? -10.727 -14.562 -13.352 1 98 18 ALA B CA 1
ATOM 1493 C C . ALA B 1 18 ? -11.172 -15.734 -14.219 1 98 18 ALA B C 1
ATOM 1495 O O . ALA B 1 18 ? -11.188 -16.875 -13.766 1 98 18 ALA B O 1
ATOM 1496 N N . ASN B 1 19 ? -11.516 -15.383 -15.445 1 96.5 19 ASN B N 1
ATOM 1497 C CA . ASN B 1 19 ? -11.969 -16.422 -16.359 1 96.5 19 ASN B CA 1
ATOM 1498 C C . ASN B 1 19 ? -10.867 -17.438 -16.641 1 96.5 19 ASN B C 1
ATOM 1500 O O . ASN B 1 19 ? -11.148 -18.625 -16.781 1 96.5 19 ASN B O 1
ATOM 1504 N N . THR B 1 20 ? -9.734 -17 -16.75 1 95.5 20 THR B N 1
ATOM 1505 C CA . THR B 1 20 ? -8.602 -17.891 -16.953 1 95.5 20 THR B CA 1
ATOM 1506 C C . THR B 1 20 ? -8.352 -18.734 -15.711 1 95.5 20 THR B C 1
ATOM 1508 O O . THR B 1 20 ? -8.047 -19.938 -15.82 1 95.5 20 THR B O 1
ATOM 1511 N N . LEU B 1 21 ? -8.492 -18.172 -14.562 1 96.06 21 LEU B N 1
ATOM 1512 C CA . LEU B 1 21 ? -8.188 -18.797 -13.289 1 96.06 21 LEU B CA 1
ATOM 1513 C C . LEU B 1 21 ? -9.211 -19.875 -12.953 1 96.06 21 LEU B C 1
ATOM 1515 O O . LEU B 1 21 ? -8.938 -20.766 -12.141 1 96.06 21 LEU B O 1
ATOM 1519 N N . LYS B 1 22 ? -10.352 -19.766 -13.531 1 95.25 22 LYS B N 1
ATOM 1520 C CA . LYS B 1 22 ? -11.461 -20.672 -13.227 1 95.25 22 LYS B CA 1
ATOM 1521 C C . LYS B 1 22 ? -11.047 -22.125 -13.391 1 95.25 22 LYS B C 1
ATOM 1523 O O . LYS B 1 22 ? -11.547 -23 -12.688 1 95.25 22 LYS B O 1
ATOM 1528 N N . ASN B 1 23 ? -10.148 -22.312 -14.266 1 92.12 23 ASN B N 1
ATOM 1529 C CA . ASN B 1 23 ? -9.734 -23.672 -14.57 1 92.12 23 ASN B CA 1
ATOM 1530 C C . ASN B 1 23 ? -8.68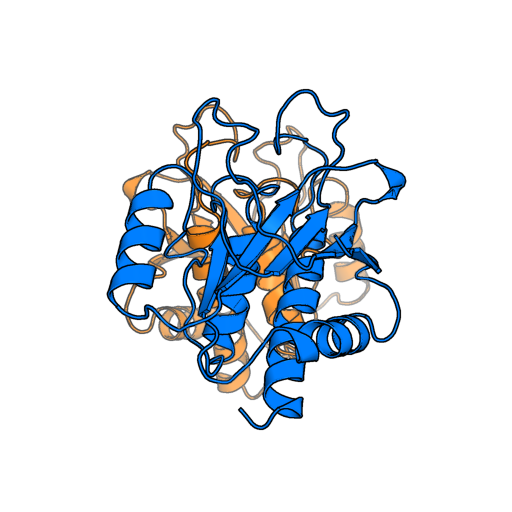 -24.172 -13.586 1 92.12 23 ASN B C 1
ATOM 1532 O O . ASN B 1 23 ? -8.359 -25.359 -13.57 1 92.12 23 ASN B O 1
ATOM 1536 N N . TYR B 1 24 ? -8.227 -23.281 -12.719 1 94.44 24 TYR B N 1
ATOM 1537 C CA . TYR B 1 24 ? -7.09 -23.641 -11.875 1 94.44 24 TYR B CA 1
ATOM 1538 C C . TYR B 1 24 ? -7.426 -23.469 -10.406 1 94.44 24 TYR B C 1
ATOM 1540 O O . TYR B 1 24 ? -6.609 -23.766 -9.531 1 94.44 24 TYR B O 1
ATOM 1548 N N . LEU B 1 25 ? -8.562 -22.953 -10.047 1 96.62 25 LEU B N 1
ATOM 1549 C CA . LEU B 1 25 ? -8.945 -22.594 -8.688 1 96.62 25 LEU B CA 1
ATOM 1550 C C . LEU B 1 25 ? -10.18 -23.359 -8.242 1 96.62 25 LEU B C 1
ATOM 1552 O O . LEU B 1 25 ? -11.125 -23.547 -9.016 1 96.62 25 LEU B O 1
ATOM 1556 N N . ASN B 1 26 ? -10.172 -23.938 -7.02 1 96.62 26 ASN B N 1
ATOM 1557 C CA . ASN B 1 26 ? -11.32 -24.547 -6.355 1 96.62 26 ASN B CA 1
ATOM 1558 C C . ASN B 1 26 ? -11.359 -24.188 -4.871 1 96.62 26 ASN B C 1
ATOM 1560 O O . ASN B 1 26 ? -10.539 -23.406 -4.391 1 96.62 26 ASN B O 1
ATOM 1564 N N . LYS B 1 27 ? -12.266 -24.781 -4.137 1 96.88 27 LYS B N 1
ATOM 1565 C CA . LYS B 1 27 ? -12.531 -24.391 -2.756 1 96.88 27 LYS B CA 1
ATOM 1566 C C . LYS B 1 27 ? -11.359 -24.75 -1.848 1 96.88 27 LYS B C 1
ATOM 1568 O O . LYS B 1 27 ? -11.211 -24.188 -0.76 1 96.88 27 LYS B O 1
ATOM 1573 N N . ASP B 1 28 ? -10.492 -25.625 -2.326 1 97.75 28 ASP B N 1
ATOM 1574 C CA . ASP B 1 28 ? -9.383 -26.109 -1.5 1 97.75 28 ASP B CA 1
ATOM 1575 C C . ASP B 1 28 ? -8.062 -25.469 -1.924 1 97.75 28 ASP B C 1
ATOM 1577 O O . ASP B 1 28 ? -7.02 -25.734 -1.326 1 97.75 28 ASP B O 1
ATOM 1581 N N . THR B 1 29 ? -8.109 -24.625 -2.939 1 98.38 29 THR B N 1
ATOM 1582 C CA . THR B 1 29 ? -6.898 -24 -3.459 1 98.38 29 THR B CA 1
ATOM 1583 C C . THR B 1 29 ? -6.262 -23.094 -2.404 1 98.38 29 THR B C 1
ATOM 1585 O O . THR B 1 29 ? -6.965 -22.391 -1.68 1 98.38 29 THR B O 1
ATOM 1588 N N . ILE B 1 30 ? -4.934 -23.141 -2.324 1 98.69 30 ILE B N 1
ATOM 1589 C CA . ILE B 1 30 ? -4.16 -22.297 -1.427 1 98.69 30 ILE B CA 1
ATOM 1590 C C . ILE B 1 30 ? -3.465 -21.188 -2.227 1 98.69 30 ILE B C 1
ATOM 1592 O O . ILE B 1 30 ? -2.855 -21.453 -3.266 1 98.69 30 ILE B O 1
ATOM 1596 N N . ILE B 1 31 ? -3.553 -19.969 -1.777 1 98.81 31 ILE B N 1
ATOM 1597 C CA . ILE B 1 31 ? -2.891 -18.828 -2.404 1 98.81 31 ILE B CA 1
ATOM 1598 C C . ILE B 1 31 ? -1.605 -18.5 -1.648 1 98.81 31 ILE B C 1
ATOM 1600 O O . ILE B 1 31 ? -1.624 -18.328 -0.427 1 98.81 31 ILE B O 1
ATOM 1604 N N . ILE B 1 32 ? -0.53 -18.484 -2.316 1 98.62 32 ILE B N 1
ATOM 1605 C CA . ILE B 1 32 ? 0.743 -18.094 -1.722 1 98.62 32 ILE B CA 1
ATOM 1606 C C . ILE B 1 32 ? 1.288 -16.859 -2.434 1 98.62 32 ILE B C 1
ATOM 1608 O O . ILE B 1 32 ? 1.587 -16.906 -3.629 1 98.62 32 ILE B O 1
ATOM 1612 N N . CYS B 1 33 ? 1.402 -15.797 -1.772 1 98.69 33 CYS B N 1
ATOM 1613 C CA . CYS B 1 33 ? 1.924 -14.539 -2.283 1 98.69 33 CYS B CA 1
ATOM 1614 C C . CYS B 1 33 ? 3.373 -14.336 -1.861 1 98.69 33 CYS B C 1
ATOM 1616 O O . CYS B 1 33 ? 3.678 -14.289 -0.668 1 98.69 33 CYS B O 1
ATOM 1618 N N . ILE B 1 34 ? 4.234 -14.195 -2.799 1 97.5 34 ILE B N 1
ATOM 1619 C CA . ILE B 1 34 ? 5.668 -14.203 -2.521 1 97.5 34 ILE B CA 1
ATOM 1620 C C . ILE B 1 34 ? 6.238 -12.805 -2.693 1 97.5 34 ILE B C 1
ATOM 1622 O O . ILE B 1 34 ? 5.918 -12.109 -3.664 1 97.5 34 ILE B O 1
ATOM 1626 N N . GLY B 1 35 ? 7.105 -12.406 -1.78 1 95.88 35 GLY B N 1
ATOM 1627 C CA . GLY B 1 35 ? 7.824 -11.141 -1.835 1 95.88 35 GLY B CA 1
ATOM 1628 C C . GLY B 1 35 ? 8.164 -10.586 -0.464 1 95.88 35 GLY B C 1
ATOM 1629 O O . GLY B 1 35 ? 7.914 -11.242 0.553 1 95.88 35 GLY B O 1
ATOM 1630 N N . THR B 1 36 ? 8.711 -9.398 -0.455 1 94.69 36 THR B N 1
ATOM 1631 C CA . THR B 1 36 ? 9.07 -8.711 0.779 1 94.69 36 THR B CA 1
ATOM 1632 C C . THR B 1 36 ? 8.336 -7.375 0.885 1 94.69 36 THR B C 1
ATOM 1634 O O . THR B 1 36 ? 7.609 -6.988 -0.03 1 94.69 36 THR B O 1
ATOM 1637 N N . ASP B 1 37 ? 8.484 -6.75 1.999 1 95.25 37 ASP B N 1
ATOM 1638 C CA . ASP B 1 37 ? 7.93 -5.41 2.146 1 95.25 37 ASP B CA 1
ATOM 1639 C C . ASP B 1 37 ? 9.031 -4.367 2.291 1 95.25 37 ASP B C 1
ATOM 1641 O O . ASP B 1 37 ? 8.797 -3.266 2.795 1 95.25 37 ASP B O 1
ATOM 1645 N N . ARG B 1 38 ? 10.258 -4.66 1.786 1 92.62 38 ARG B N 1
ATOM 1646 C CA . ARG B 1 38 ? 11.406 -3.787 2.014 1 92.62 38 ARG B CA 1
ATOM 1647 C C . ARG B 1 38 ? 11.812 -3.068 0.731 1 92.62 38 ARG B C 1
ATOM 1649 O O . ARG B 1 38 ? 12.68 -2.193 0.751 1 92.62 38 ARG B O 1
ATOM 1656 N N . CYS B 1 39 ? 11.242 -3.4 -0.338 1 91.38 39 CYS B N 1
ATOM 1657 C CA . CYS B 1 39 ? 11.5 -2.766 -1.626 1 91.38 39 CYS B CA 1
ATOM 1658 C C . CYS B 1 39 ? 10.219 -2.678 -2.451 1 91.38 39 CYS B C 1
ATOM 1660 O O . CYS B 1 39 ? 9.438 -3.627 -2.492 1 91.38 39 CYS B O 1
ATOM 1662 N N . ILE B 1 40 ? 9.992 -1.599 -3.074 1 94 40 ILE B N 1
ATOM 1663 C CA . ILE B 1 40 ? 8.75 -1.347 -3.799 1 94 40 ILE B CA 1
ATOM 1664 C C . ILE B 1 40 ? 8.555 -2.408 -4.879 1 94 40 ILE B C 1
ATOM 1666 O O . ILE B 1 40 ? 7.473 -2.98 -5.008 1 94 40 ILE B O 1
ATOM 1670 N N . GLY B 1 41 ? 9.633 -2.758 -5.582 1 92.62 41 GLY B N 1
ATOM 1671 C CA . GLY B 1 41 ? 9.547 -3.658 -6.719 1 92.62 41 GLY B CA 1
ATOM 1672 C C . GLY B 1 41 ? 9.195 -5.082 -6.328 1 92.62 41 GLY B C 1
ATOM 1673 O O . GLY B 1 41 ? 8.789 -5.879 -7.172 1 92.62 41 GLY B O 1
ATOM 1674 N N . ASP B 1 42 ? 9.297 -5.414 -5.078 1 93.25 42 ASP B N 1
ATOM 1675 C CA . ASP B 1 42 ? 9.117 -6.785 -4.609 1 93.25 42 ASP B CA 1
ATOM 1676 C C . ASP B 1 42 ? 7.898 -6.895 -3.693 1 93.25 42 ASP B C 1
ATOM 1678 O O . ASP B 1 42 ? 7.711 -7.914 -3.023 1 93.25 42 ASP B O 1
ATOM 1682 N N . CYS B 1 43 ? 7.07 -5.863 -3.67 1 96.62 43 CYS B N 1
ATOM 1683 C CA . CYS B 1 43 ? 5.969 -5.848 -2.711 1 96.62 43 CYS B CA 1
ATOM 1684 C C . CYS B 1 43 ? 4.676 -6.324 -3.357 1 96.62 43 CYS B C 1
ATOM 1686 O O . CYS B 1 43 ? 3.643 -6.422 -2.691 1 96.62 43 CYS B O 1
ATOM 1688 N N . LEU B 1 44 ? 4.703 -6.68 -4.645 1 97.94 44 LEU B N 1
ATOM 1689 C CA . LEU B 1 44 ? 3.467 -7.043 -5.332 1 97.94 44 LEU B CA 1
ATOM 1690 C C . LEU B 1 44 ? 2.762 -8.188 -4.613 1 97.94 44 LEU B C 1
ATOM 1692 O O . LEU B 1 44 ? 1.604 -8.055 -4.207 1 97.94 44 LEU B O 1
ATOM 1696 N N . GLY B 1 45 ? 3.488 -9.289 -4.434 1 98.44 45 GLY B N 1
ATOM 1697 C CA . GLY B 1 45 ? 2.898 -10.438 -3.766 1 98.44 45 GLY B CA 1
ATOM 1698 C C . GLY B 1 45 ? 2.279 -10.094 -2.424 1 98.44 45 GLY B C 1
ATOM 1699 O O . GLY B 1 45 ? 1.068 -10.234 -2.238 1 98.44 45 GLY B O 1
ATOM 1700 N N . PRO B 1 46 ? 3.074 -9.617 -1.512 1 98.69 46 PRO B N 1
ATOM 1701 C CA . PRO B 1 46 ? 2.561 -9.281 -0.182 1 98.69 46 PRO B CA 1
ATOM 1702 C C . PRO B 1 46 ? 1.394 -8.297 -0.232 1 98.69 46 PRO B C 1
ATOM 1704 O O . PRO B 1 46 ? 0.497 -8.359 0.613 1 98.69 46 PRO B O 1
ATOM 1707 N N . LEU B 1 47 ? 1.358 -7.395 -1.176 1 98.81 47 LEU B N 1
ATOM 1708 C CA . LEU B 1 47 ? 0.246 -6.461 -1.31 1 98.81 47 LEU B CA 1
ATOM 1709 C C . LEU B 1 47 ? -1.022 -7.184 -1.747 1 98.81 47 LEU B C 1
ATOM 1711 O O . LEU B 1 47 ? -2.104 -6.926 -1.214 1 98.81 47 LEU B O 1
ATOM 1715 N N . VAL B 1 48 ? -0.883 -8.062 -2.756 1 98.94 48 VAL B N 1
ATOM 1716 C CA . VAL B 1 48 ? -2.021 -8.883 -3.164 1 98.94 48 VAL B CA 1
ATOM 1717 C C . VAL B 1 48 ? -2.576 -9.633 -1.958 1 98.94 48 VAL B C 1
ATOM 1719 O O . VAL B 1 48 ? -3.783 -9.594 -1.699 1 98.94 48 VAL B O 1
ATOM 1722 N N . GLY B 1 49 ? -1.665 -10.297 -1.216 1 98.88 49 GLY B N 1
ATOM 1723 C CA . GLY B 1 49 ? -2.086 -11.031 -0.033 1 98.88 49 GLY B CA 1
ATOM 1724 C C . GLY B 1 49 ? -2.791 -10.164 0.99 1 98.88 49 GLY B C 1
ATOM 1725 O O . GLY B 1 49 ? -3.789 -10.578 1.583 1 98.88 49 GLY B O 1
ATOM 1726 N N . THR B 1 50 ? -2.275 -8.992 1.223 1 98.81 50 THR B N 1
ATOM 1727 C CA . THR B 1 50 ? -2.848 -8.055 2.184 1 98.81 50 THR B CA 1
ATOM 1728 C C . THR B 1 50 ? -4.258 -7.648 1.764 1 98.81 50 THR B C 1
ATOM 1730 O O . THR B 1 50 ? -5.172 -7.617 2.59 1 98.81 50 THR B O 1
ATOM 1733 N N . ILE B 1 51 ? -4.469 -7.328 0.482 1 98.62 51 ILE B N 1
ATOM 1734 C CA . ILE B 1 51 ? -5.785 -6.957 -0.028 1 98.62 51 ILE B CA 1
ATOM 1735 C C . ILE B 1 51 ? -6.75 -8.125 0.129 1 98.62 51 ILE B C 1
ATOM 1737 O O . ILE B 1 51 ? -7.883 -7.953 0.587 1 98.62 51 ILE B O 1
ATOM 1741 N N . LEU B 1 52 ? -6.328 -9.312 -0.201 1 98.88 52 LEU B N 1
ATOM 1742 C CA . LEU B 1 52 ? -7.168 -10.5 -0.105 1 98.88 52 LEU B CA 1
ATOM 1743 C C . LEU B 1 52 ? -7.57 -10.766 1.341 1 98.88 52 LEU B C 1
ATOM 1745 O O . LEU B 1 52 ? -8.711 -11.141 1.612 1 98.88 52 LEU B O 1
ATOM 1749 N N . ARG B 1 53 ? -6.613 -10.578 2.244 1 98.62 53 ARG B N 1
ATOM 1750 C CA . ARG B 1 53 ? -6.91 -10.75 3.664 1 98.62 53 ARG B CA 1
ATOM 1751 C C . ARG B 1 53 ? -7.953 -9.742 4.133 1 98.62 53 ARG B C 1
ATOM 1753 O O . ARG B 1 53 ? -8.914 -10.102 4.812 1 98.62 53 ARG B O 1
ATOM 1760 N N . TYR B 1 54 ? -7.766 -8.508 3.754 1 96.75 54 TYR B N 1
ATOM 1761 C CA . TYR B 1 54 ? -8.688 -7.438 4.113 1 96.75 54 TYR B CA 1
ATOM 1762 C C . TYR B 1 54 ? -10.094 -7.727 3.586 1 96.75 54 TYR B C 1
ATOM 1764 O O . TYR B 1 54 ? -11.086 -7.398 4.234 1 96.75 54 TYR B O 1
ATOM 1772 N N . LYS B 1 55 ? -10.141 -8.328 2.414 1 97.81 55 LYS B N 1
ATOM 1773 C CA . LYS B 1 55 ? -11.422 -8.617 1.771 1 97.81 55 LYS B CA 1
ATOM 1774 C C . LYS B 1 55 ? -11.977 -9.961 2.225 1 97.81 55 LYS B C 1
ATOM 1776 O O . LYS B 1 55 ? -12.977 -10.438 1.688 1 97.81 55 LYS B O 1
ATOM 1781 N N . ASN B 1 56 ? -11.305 -10.648 3.189 1 97.94 56 ASN B N 1
ATOM 1782 C CA . ASN B 1 56 ? -11.742 -11.914 3.771 1 97.94 56 ASN B CA 1
ATOM 1783 C C . ASN B 1 56 ? -11.906 -12.992 2.707 1 97.94 56 ASN B C 1
ATOM 1785 O O . ASN B 1 56 ? -12.945 -13.656 2.646 1 97.94 56 ASN B O 1
ATOM 1789 N N . ILE B 1 57 ? -10.914 -13.18 1.839 1 98.44 57 ILE B N 1
ATOM 1790 C CA . ILE B 1 57 ? -10.938 -14.219 0.815 1 98.44 57 ILE B CA 1
ATOM 1791 C C . ILE B 1 57 ? -11.289 -15.562 1.45 1 98.44 57 ILE B C 1
ATOM 1793 O O . ILE B 1 57 ? -10.773 -15.898 2.52 1 98.44 57 ILE B O 1
ATOM 1797 N N . PRO B 1 58 ? -12.172 -16.375 0.824 1 98.31 58 PRO B N 1
ATOM 1798 C CA . PRO B 1 58 ? -12.586 -17.656 1.391 1 98.31 58 PRO B CA 1
ATOM 1799 C C . PRO B 1 58 ? -11.617 -18.781 1.038 1 98.31 58 PRO B C 1
ATOM 1801 O O . PRO B 1 58 ? -12.055 -19.875 0.668 1 98.31 58 PRO B O 1
ATOM 1804 N N . LEU B 1 59 ? -10.359 -18.578 0.879 1 98.62 59 LEU B N 1
ATOM 1805 C CA . LEU B 1 59 ? -9.297 -19.547 0.604 1 98.62 59 LEU B CA 1
ATOM 1806 C C . LEU B 1 59 ? -8.148 -19.391 1.592 1 98.62 59 LEU B C 1
ATOM 1808 O O . LEU B 1 59 ? -7.977 -18.328 2.184 1 98.62 59 LEU B O 1
ATOM 1812 N N . LYS B 1 60 ? -7.434 -20.469 1.768 1 98.56 60 LYS B N 1
ATOM 1813 C CA . LYS B 1 60 ? -6.215 -20.344 2.561 1 98.56 60 LYS B CA 1
ATOM 1814 C C . LYS B 1 60 ? -5.203 -19.422 1.882 1 98.56 60 LYS B C 1
ATOM 1816 O O . LYS B 1 60 ? -4.992 -19.516 0.67 1 98.56 60 LYS B O 1
ATOM 1821 N N . LEU B 1 61 ? -4.695 -18.531 2.637 1 98.75 61 LEU B N 1
ATOM 1822 C CA . LEU B 1 61 ? -3.85 -17.469 2.113 1 98.75 61 LEU B CA 1
ATOM 1823 C C . LEU B 1 61 ? -2.559 -17.359 2.918 1 98.75 61 LEU B C 1
ATOM 1825 O O . LEU B 1 61 ? -2.59 -17.328 4.148 1 98.75 61 LEU B O 1
ATOM 1829 N N . TYR B 1 62 ? -1.449 -17.344 2.234 1 98.69 62 TYR B N 1
ATOM 1830 C CA . TYR B 1 62 ? -0.139 -17.125 2.838 1 98.69 62 TYR B CA 1
ATOM 1831 C C . TYR B 1 62 ? 0.603 -16 2.139 1 98.69 62 TYR B C 1
ATOM 1833 O O . TYR B 1 62 ? 0.628 -15.93 0.908 1 98.69 62 TYR B O 1
ATOM 1841 N N . GLY B 1 63 ? 1.257 -15.18 2.955 1 98.5 63 GLY B N 1
ATOM 1842 C CA . GLY B 1 63 ? 2.029 -14.07 2.408 1 98.5 63 GLY B CA 1
ATOM 1843 C C . GLY B 1 63 ? 1.261 -12.766 2.375 1 98.5 63 GLY B C 1
ATOM 1844 O O . GLY B 1 63 ? 0.286 -12.633 1.631 1 98.5 63 GLY B O 1
ATOM 1845 N N . THR B 1 64 ? 1.549 -11.867 3.225 1 98.75 64 THR B N 1
ATOM 1846 C CA . THR B 1 64 ? 1.046 -10.5 3.324 1 98.75 64 THR B CA 1
ATOM 1847 C C . THR B 1 64 ? 2.174 -9.531 3.664 1 98.75 64 THR B C 1
ATOM 1849 O O . THR B 1 64 ? 3.312 -9.945 3.887 1 98.75 64 THR B O 1
ATOM 1852 N N . LEU B 1 65 ? 1.893 -8.281 3.646 1 98.5 65 LEU B N 1
ATOM 1853 C CA . LEU B 1 65 ? 2.895 -7.312 4.074 1 98.5 65 LEU B CA 1
ATOM 1854 C C . LEU B 1 65 ? 3.307 -7.562 5.52 1 98.5 65 LEU B C 1
ATOM 1856 O O . LEU B 1 65 ? 4.484 -7.434 5.867 1 98.5 65 LEU B O 1
ATOM 1860 N N . ASP B 1 66 ? 2.373 -7.914 6.379 1 97.88 66 ASP B N 1
ATOM 1861 C CA . ASP B 1 66 ? 2.656 -8.133 7.793 1 97.88 66 ASP B CA 1
ATOM 1862 C C . ASP B 1 66 ? 3.389 -9.461 8.008 1 97.88 66 ASP B C 1
ATOM 1864 O O . ASP B 1 66 ? 4.164 -9.594 8.953 1 97.88 66 ASP B O 1
ATOM 1868 N N . GLU B 1 67 ? 3.121 -10.398 7.191 1 97.94 67 GLU B N 1
ATOM 1869 C CA . GLU B 1 67 ? 3.723 -11.727 7.246 1 97.94 67 GLU B CA 1
ATOM 1870 C C . GLU B 1 67 ? 4.207 -12.164 5.867 1 97.94 67 GLU B C 1
ATOM 1872 O O . GLU B 1 67 ? 3.672 -13.109 5.289 1 97.94 67 GLU B O 1
ATOM 1877 N N . PRO B 1 68 ? 5.316 -11.609 5.434 1 97.81 6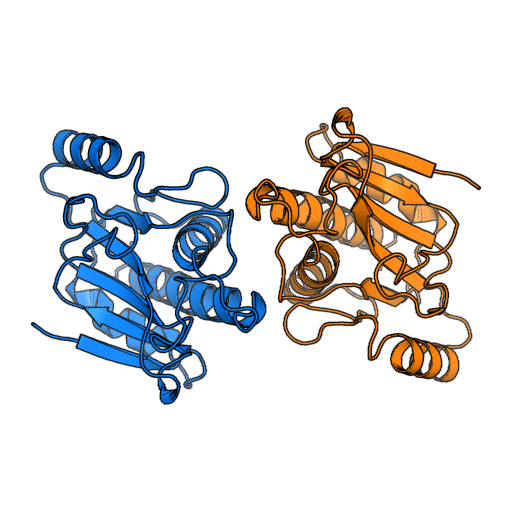8 PRO B N 1
ATOM 1878 C CA . PRO B 1 68 ? 5.781 -11.891 4.074 1 97.81 68 PRO B CA 1
ATOM 1879 C C . PRO B 1 68 ? 6.352 -13.297 3.926 1 97.81 68 PRO B C 1
ATOM 1881 O O . PRO B 1 68 ? 6.848 -13.875 4.898 1 97.81 68 PRO B O 1
ATOM 1884 N N . ILE B 1 69 ? 6.16 -13.898 2.846 1 97.25 69 ILE B N 1
ATOM 1885 C CA . ILE B 1 69 ? 6.84 -15.117 2.416 1 97.25 69 ILE B CA 1
ATOM 1886 C C . ILE B 1 69 ? 7.906 -14.773 1.378 1 97.25 69 ILE B C 1
ATOM 1888 O O . ILE B 1 69 ? 7.594 -14.234 0.315 1 97.25 69 ILE B O 1
ATOM 1892 N N . HIS B 1 70 ? 9.047 -15 1.707 1 94.12 70 HIS B N 1
ATOM 1893 C CA . HIS B 1 70 ? 10.188 -14.672 0.854 1 94.12 70 HIS B CA 1
ATOM 1894 C C . HIS B 1 70 ? 11.258 -15.758 0.917 1 94.12 70 HIS B C 1
ATOM 1896 O O . HIS B 1 70 ? 10.992 -16.859 1.396 1 94.12 70 HIS B O 1
ATOM 1902 N N . ALA B 1 71 ? 12.438 -15.523 0.341 1 90.38 71 ALA B N 1
ATOM 1903 C CA . ALA B 1 71 ? 13.484 -16.516 0.115 1 90.38 71 ALA B CA 1
ATOM 1904 C C . ALA B 1 71 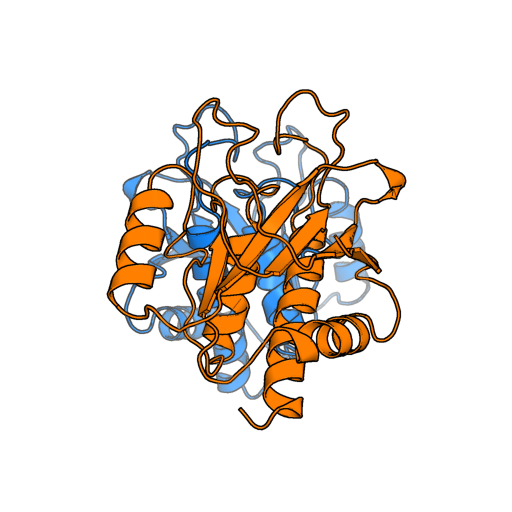? 13.859 -17.219 1.414 1 90.38 71 ALA B C 1
ATOM 1906 O O . ALA B 1 71 ? 14.133 -18.422 1.418 1 90.38 71 ALA B O 1
ATOM 1907 N N . LEU B 1 72 ? 13.797 -16.531 2.496 1 91.12 72 LEU B N 1
ATOM 1908 C CA . LEU B 1 72 ? 14.328 -17.047 3.752 1 91.12 72 LEU B CA 1
ATOM 1909 C C . LEU B 1 72 ? 13.375 -18.062 4.363 1 91.12 72 LEU B C 1
ATOM 1911 O O . LEU B 1 72 ? 13.797 -18.938 5.125 1 91.12 72 LEU B O 1
ATOM 1915 N N . ASN B 1 73 ? 12.078 -17.938 4.047 1 95.25 73 ASN B N 1
ATOM 1916 C CA . ASN B 1 73 ? 11.148 -18.797 4.785 1 95.25 73 ASN B CA 1
ATOM 1917 C C . ASN B 1 73 ? 10.258 -19.594 3.84 1 95.25 73 ASN B C 1
ATOM 1919 O O . ASN B 1 73 ? 9.461 -20.422 4.285 1 95.25 73 ASN B O 1
ATOM 1923 N N . ILE B 1 74 ? 10.398 -19.438 2.58 1 95.56 74 ILE B N 1
ATOM 1924 C CA . ILE B 1 74 ? 9.477 -20 1.594 1 95.56 74 ILE B CA 1
ATOM 1925 C C . ILE B 1 74 ? 9.562 -21.531 1.621 1 95.56 74 ILE B C 1
ATOM 1927 O O . ILE B 1 74 ? 8.555 -22.219 1.487 1 95.56 74 ILE B O 1
ATOM 1931 N N . GLU B 1 75 ? 10.727 -22.078 1.758 1 93.88 75 GLU B N 1
ATOM 1932 C CA . GLU B 1 75 ? 10.898 -23.531 1.768 1 93.88 75 GLU B CA 1
ATOM 1933 C C . GLU B 1 75 ? 10.141 -24.172 2.928 1 93.88 75 GLU B C 1
ATOM 1935 O O . GLU B 1 75 ? 9.383 -25.125 2.732 1 93.88 75 GLU B O 1
ATOM 1940 N N . LYS B 1 76 ? 10.398 -23.625 4.062 1 96.12 76 LYS B N 1
ATOM 1941 C CA . LYS B 1 76 ? 9.719 -24.125 5.25 1 96.12 76 LYS B CA 1
ATOM 1942 C C . LYS B 1 76 ? 8.203 -23.984 5.109 1 96.12 76 LYS B C 1
ATOM 1944 O O . LYS B 1 76 ? 7.457 -24.906 5.461 1 96.12 76 LYS B O 1
ATOM 1949 N N . THR B 1 77 ? 7.734 -22.875 4.605 1 96.5 77 THR B N 1
ATOM 1950 C CA . THR B 1 77 ? 6.309 -22.609 4.441 1 96.5 77 THR B CA 1
ATOM 1951 C C . THR B 1 77 ? 5.68 -23.609 3.486 1 96.5 77 THR B C 1
ATOM 1953 O O . THR B 1 77 ? 4.637 -24.203 3.793 1 96.5 77 THR B O 1
ATOM 1956 N N . ILE B 1 78 ? 6.32 -23.875 2.408 1 95.31 78 ILE B N 1
ATOM 1957 C CA . ILE B 1 78 ? 5.797 -24.797 1.405 1 95.31 78 ILE B CA 1
ATOM 1958 C C . ILE B 1 78 ? 5.75 -26.203 1.978 1 95.31 78 ILE B C 1
ATOM 1960 O O . ILE B 1 78 ? 4.77 -26.938 1.785 1 95.31 78 ILE B O 1
ATOM 1964 N N . LYS B 1 79 ? 6.766 -26.594 2.627 1 95.75 79 LYS B N 1
ATOM 1965 C CA . LYS B 1 79 ? 6.805 -27.906 3.252 1 95.75 79 LYS B CA 1
ATOM 1966 C C . LYS B 1 79 ? 5.637 -28.094 4.219 1 95.75 79 LYS B C 1
ATOM 1968 O O . LYS B 1 79 ? 4.957 -29.125 4.188 1 95.75 79 LYS B O 1
ATOM 1973 N N . ASN B 1 80 ? 5.426 -27.109 5.047 1 97.56 80 ASN B N 1
ATOM 1974 C CA . ASN B 1 80 ? 4.332 -27.156 6.016 1 97.56 80 ASN B CA 1
ATOM 1975 C C . ASN B 1 80 ? 2.975 -27.25 5.324 1 97.56 80 ASN B C 1
ATOM 1977 O O . ASN B 1 80 ? 2.102 -28 5.758 1 97.56 80 ASN B O 1
ATOM 1981 N N . ILE B 1 81 ? 2.834 -26.516 4.285 1 96.88 81 ILE B N 1
ATOM 1982 C CA . ILE B 1 81 ? 1.577 -26.484 3.545 1 96.88 81 ILE B CA 1
ATOM 1983 C C . ILE B 1 81 ? 1.319 -27.844 2.91 1 96.88 81 ILE B C 1
ATOM 1985 O O . ILE B 1 81 ? 0.21 -28.375 2.998 1 96.88 81 ILE B O 1
ATOM 1989 N N . LYS B 1 82 ? 2.266 -28.422 2.283 1 95.19 82 LYS B N 1
ATOM 1990 C CA . LYS B 1 82 ? 2.119 -29.719 1.609 1 95.19 82 LYS B CA 1
ATOM 1991 C C . LYS B 1 82 ? 1.818 -30.828 2.609 1 95.19 82 LYS B C 1
ATOM 1993 O O . LYS B 1 82 ? 1.083 -31.766 2.299 1 95.19 82 LYS B O 1
ATOM 1998 N N . ASN B 1 83 ? 2.381 -30.703 3.742 1 97.31 83 ASN B N 1
ATOM 1999 C CA . ASN B 1 83 ? 2.117 -31.688 4.793 1 97.31 83 ASN B CA 1
ATOM 2000 C C . ASN B 1 83 ? 0.691 -31.562 5.324 1 97.31 83 ASN B C 1
ATOM 2002 O O . ASN B 1 83 ? 0.028 -32.594 5.562 1 97.31 83 ASN B O 1
ATOM 2006 N N . SER B 1 84 ? 0.261 -30.391 5.512 1 97.81 84 SER B N 1
ATOM 2007 C CA . SER B 1 84 ? -1.04 -30.125 6.117 1 97.81 84 SER B CA 1
ATOM 2008 C C . SER B 1 84 ? -2.168 -30.328 5.109 1 97.81 84 SER B C 1
ATOM 2010 O O . SER B 1 84 ? -3.273 -30.734 5.477 1 97.81 84 SER B O 1
ATOM 2012 N N . TYR B 1 85 ? -1.877 -30.016 3.85 1 97.25 85 TYR B N 1
ATOM 2013 C CA . TYR B 1 85 ? -2.885 -30.062 2.795 1 97.25 85 TYR B CA 1
ATOM 2014 C C . TYR B 1 85 ? -2.348 -30.766 1.556 1 97.25 85 TYR B C 1
ATOM 2016 O O . TYR B 1 85 ? -2.211 -30.156 0.494 1 97.25 85 TYR B O 1
ATOM 2024 N N . PRO B 1 86 ? -2.193 -32.031 1.592 1 95.44 86 PRO B N 1
ATOM 2025 C CA . PRO B 1 86 ? -1.508 -32.75 0.53 1 95.44 86 PRO B CA 1
ATOM 2026 C C . PRO B 1 86 ? -2.279 -32.75 -0.788 1 95.44 86 PRO B C 1
ATOM 2028 O O . PRO B 1 86 ? -1.688 -32.938 -1.855 1 95.44 86 PRO B O 1
ATOM 2031 N N . ASN B 1 87 ? -3.557 -32.469 -0.779 1 95.31 87 ASN B N 1
ATOM 2032 C CA . ASN B 1 87 ? -4.352 -32.594 -1.997 1 95.31 87 ASN B CA 1
ATOM 2033 C C . ASN B 1 87 ? -4.77 -31.219 -2.521 1 95.31 87 ASN B C 1
ATOM 2035 O O . ASN B 1 87 ? -5.492 -31.125 -3.516 1 95.31 87 ASN B O 1
ATOM 2039 N N . SER B 1 88 ? -4.293 -30.188 -1.91 1 96.94 88 SER B N 1
ATOM 2040 C CA . SER B 1 88 ? -4.684 -28.844 -2.307 1 96.94 88 SER B CA 1
ATOM 2041 C C . SER B 1 88 ? -3.816 -28.328 -3.447 1 96.94 88 SER B C 1
ATOM 2043 O O . SER B 1 88 ? -2.615 -28.609 -3.494 1 96.94 88 SER B O 1
ATOM 2045 N N . SER B 1 89 ? -4.473 -27.688 -4.359 1 96.88 89 SER B N 1
ATOM 2046 C CA . SER B 1 89 ? -3.715 -26.969 -5.379 1 96.88 89 SER B CA 1
ATOM 2047 C C . SER B 1 89 ? -3.207 -25.641 -4.848 1 96.88 89 SER B C 1
ATOM 2049 O O . SER B 1 89 ? -3.795 -25.062 -3.932 1 96.88 89 SER B O 1
ATOM 2051 N N . ILE B 1 90 ? -2.113 -25.203 -5.441 1 97.94 90 ILE B N 1
ATOM 2052 C CA . ILE B 1 90 ? -1.494 -23.969 -4.977 1 97.94 90 ILE B CA 1
ATOM 2053 C C . ILE B 1 90 ? -1.37 -22.984 -6.141 1 97.94 90 ILE B C 1
ATOM 2055 O O . ILE B 1 90 ? -0.987 -23.375 -7.25 1 97.94 90 ILE B O 1
ATOM 2059 N N . ILE B 1 91 ? -1.759 -21.781 -5.926 1 98.44 91 ILE B N 1
ATOM 2060 C CA . ILE B 1 91 ? -1.482 -20.672 -6.844 1 98.44 91 ILE B CA 1
ATOM 2061 C C . ILE B 1 91 ? -0.433 -19.75 -6.23 1 98.44 91 ILE B C 1
ATOM 2063 O O . ILE B 1 91 ? -0.638 -19.203 -5.148 1 98.44 91 ILE B O 1
ATOM 2067 N N . GLY B 1 92 ? 0.724 -19.641 -6.906 1 98.06 92 GLY B N 1
ATOM 2068 C CA . GLY B 1 92 ? 1.765 -18.719 -6.488 1 98.06 92 GLY B CA 1
ATOM 2069 C C . GLY B 1 92 ? 1.643 -17.359 -7.133 1 98.06 92 GLY B C 1
ATOM 2070 O O . GLY B 1 92 ? 1.321 -17.25 -8.32 1 98.06 92 GLY B O 1
ATOM 2071 N N . ILE B 1 93 ? 1.804 -16.328 -6.43 1 98.62 93 ILE B N 1
ATOM 2072 C CA . ILE B 1 93 ? 1.735 -14.961 -6.93 1 98.62 93 ILE B CA 1
ATOM 2073 C C . ILE B 1 93 ? 3.037 -14.227 -6.609 1 98.62 93 ILE B C 1
ATOM 2075 O O . ILE B 1 93 ? 3.508 -14.258 -5.473 1 98.62 93 ILE B O 1
ATOM 2079 N N . ASP B 1 94 ? 3.666 -13.516 -7.621 1 96.94 94 ASP B N 1
ATOM 2080 C CA . ASP B 1 94 ? 4.965 -12.875 -7.461 1 96.94 94 ASP B CA 1
ATOM 2081 C C . ASP B 1 94 ? 5.152 -11.75 -8.484 1 96.94 94 ASP B C 1
ATOM 2083 O O . ASP B 1 94 ? 4.465 -11.719 -9.508 1 96.94 94 ASP B O 1
ATOM 2087 N N . ALA B 1 95 ? 6 -10.82 -8.109 1 96.31 95 ALA B N 1
ATOM 2088 C CA . ALA B 1 95 ? 6.449 -9.859 -9.109 1 96.31 95 ALA B CA 1
ATOM 2089 C C . ALA B 1 95 ? 7.535 -10.461 -10 1 96.31 95 ALA B C 1
ATOM 2091 O O . ALA B 1 95 ? 8.18 -11.453 -9.625 1 96.31 95 ALA B O 1
ATOM 2092 N N . CYS B 1 96 ? 7.695 -9.859 -11.141 1 91.88 96 CYS B N 1
ATOM 2093 C CA . CYS B 1 96 ? 8.766 -10.281 -12.031 1 91.88 96 CYS B CA 1
ATOM 2094 C C . CYS B 1 96 ? 9.273 -9.117 -12.867 1 91.88 96 CYS B C 1
ATOM 2096 O O . CYS B 1 96 ? 8.656 -8.055 -12.898 1 91.88 96 CYS B O 1
ATOM 2098 N N . LEU B 1 97 ? 10.375 -9.297 -13.43 1 91.75 97 LEU B N 1
ATOM 2099 C CA . LEU B 1 97 ? 10.938 -8.352 -14.391 1 91.75 97 LEU B CA 1
ATOM 2100 C C . LEU B 1 97 ? 10.609 -8.758 -15.82 1 91.75 97 LEU B C 1
ATOM 2102 O O . LEU B 1 97 ? 10.32 -9.93 -16.078 1 91.75 97 LEU B O 1
ATOM 2106 N N . GLY B 1 98 ? 10.656 -7.828 -16.688 1 92.31 98 GLY B N 1
ATOM 2107 C CA . GLY B 1 98 ? 10.398 -8.086 -18.094 1 92.31 98 GLY B CA 1
ATOM 2108 C C . GLY B 1 98 ? 10.836 -6.949 -19 1 92.31 98 GLY B C 1
ATOM 2109 O O . GLY B 1 98 ? 11.562 -6.051 -18.578 1 92.31 98 GLY B O 1
ATOM 2110 N N . ASP B 1 99 ? 10.453 -7.145 -20.281 1 92.81 99 ASP B N 1
ATOM 2111 C CA . ASP B 1 99 ? 10.734 -6.059 -21.219 1 92.81 99 ASP B CA 1
ATOM 2112 C C . ASP B 1 99 ? 10.023 -4.773 -20.781 1 92.81 99 ASP B C 1
ATOM 2114 O O . ASP B 1 99 ? 8.906 -4.812 -20.281 1 92.81 99 ASP B O 1
ATOM 2118 N N . LYS B 1 100 ? 10.695 -3.664 -21.047 1 92.19 100 LYS B N 1
ATOM 2119 C CA . LYS B 1 100 ? 10.18 -2.359 -20.656 1 92.19 100 LYS B CA 1
ATOM 2120 C C . LYS B 1 100 ? 8.75 -2.16 -21.141 1 92.19 100 LYS B C 1
ATOM 2122 O O . LYS B 1 100 ? 7.906 -1.618 -20.422 1 92.19 100 LYS B O 1
ATOM 2127 N N . ASP B 1 101 ? 8.406 -2.643 -22.312 1 95 101 ASP B N 1
ATOM 2128 C CA . ASP B 1 101 ? 7.098 -2.443 -22.922 1 95 101 ASP B CA 1
ATOM 2129 C C . ASP B 1 101 ? 6.043 -3.318 -22.234 1 95 101 ASP B C 1
ATOM 2131 O O . ASP B 1 101 ? 4.84 -3.119 -22.438 1 95 101 ASP B O 1
ATOM 2135 N N . ASN B 1 102 ? 6.484 -4.266 -21.422 1 95.88 102 ASN B N 1
ATOM 2136 C CA . ASN B 1 102 ? 5.562 -5.203 -20.781 1 95.88 102 ASN B CA 1
ATOM 2137 C C . ASN B 1 102 ? 5.27 -4.816 -19.344 1 95.88 102 ASN B C 1
ATOM 2139 O O . ASN B 1 102 ? 4.477 -5.477 -18.672 1 95.88 102 ASN B O 1
ATOM 2143 N N . ILE B 1 103 ? 5.895 -3.783 -18.906 1 96.19 103 ILE B N 1
ATOM 2144 C CA . ILE B 1 103 ? 5.621 -3.332 -17.547 1 96.19 103 ILE B CA 1
ATOM 2145 C C . ILE B 1 103 ? 4.125 -3.072 -17.375 1 96.19 103 ILE B C 1
ATOM 2147 O O . ILE B 1 103 ? 3.502 -2.43 -18.234 1 96.19 103 ILE B O 1
ATOM 2151 N N . GLY B 1 104 ? 3.531 -3.615 -16.344 1 97.88 104 GLY B N 1
ATOM 2152 C CA . GLY B 1 104 ? 2.102 -3.506 -16.094 1 97.88 104 GLY B CA 1
ATOM 2153 C C . GLY B 1 104 ? 1.326 -4.727 -16.547 1 97.88 104 GLY B C 1
ATOM 2154 O O . GLY B 1 104 ? 0.137 -4.859 -16.25 1 97.88 104 GLY B O 1
ATOM 2155 N N . GLN B 1 105 ? 2.031 -5.598 -17.188 1 98.31 105 GLN B N 1
ATOM 2156 C CA . GLN B 1 105 ? 1.407 -6.824 -17.672 1 98.31 105 GLN B CA 1
ATOM 2157 C C . GLN B 1 105 ? 1.275 -7.852 -16.562 1 98.31 105 GLN B C 1
ATOM 2159 O O . GLN B 1 105 ? 2.205 -8.047 -15.773 1 98.31 105 GLN B O 1
ATOM 2164 N N . ILE B 1 106 ? 0.127 -8.461 -16.469 1 98.56 106 ILE B N 1
ATOM 2165 C CA . ILE B 1 106 ? -0.155 -9.578 -15.578 1 98.56 106 ILE B CA 1
ATOM 2166 C C . ILE B 1 106 ? -0.222 -10.875 -16.375 1 98.56 106 ILE B C 1
ATOM 2168 O O . ILE B 1 106 ? -0.886 -10.938 -17.422 1 98.56 106 ILE B O 1
ATOM 2172 N N . GLN B 1 107 ? 0.482 -11.875 -15.93 1 98 107 GLN B N 1
ATOM 2173 C CA . GLN B 1 107 ? 0.486 -13.164 -16.609 1 98 107 GLN B CA 1
ATOM 2174 C C . GLN B 1 107 ? -0.093 -14.258 -15.703 1 98 107 GLN B C 1
ATOM 2176 O O . GLN B 1 107 ? 0.307 -14.391 -14.547 1 98 107 GLN B O 1
ATOM 2181 N N . VAL B 1 108 ? -1.018 -14.984 -16.25 1 98 108 VAL B N 1
ATOM 2182 C CA . VAL B 1 108 ? -1.472 -16.234 -15.648 1 98 108 VAL B CA 1
ATOM 2183 C C . VAL B 1 108 ? -0.806 -17.422 -16.344 1 98 108 VAL B C 1
ATOM 2185 O O . VAL B 1 108 ? -0.884 -17.547 -17.578 1 98 108 VAL B O 1
ATOM 2188 N N . ARG B 1 109 ? -0.168 -18.234 -15.516 1 97.12 109 ARG B N 1
ATOM 2189 C CA . ARG B 1 109 ? 0.618 -19.344 -16.062 1 97.12 109 ARG B CA 1
ATOM 2190 C C . ARG B 1 109 ? 0.153 -20.672 -15.484 1 97.12 109 ARG B C 1
ATOM 2192 O O . ARG B 1 109 ? -0.14 -20.781 -14.289 1 97.12 109 ARG B O 1
ATOM 2199 N N . ASN B 1 110 ? 0.148 -21.734 -16.312 1 97 110 ASN B N 1
ATOM 2200 C CA . ASN B 1 110 ? -0.237 -23.047 -15.828 1 97 110 ASN B CA 1
ATOM 2201 C C . ASN B 1 110 ? 0.967 -23.828 -15.305 1 97 110 ASN B C 1
ATOM 2203 O O . ASN B 1 110 ? 0.966 -25.062 -15.312 1 97 110 ASN B O 1
ATOM 2207 N N . PHE B 1 111 ? 2.027 -23.172 -14.922 1 96.12 111 PHE B N 1
ATOM 2208 C CA . PHE B 1 111 ? 3.223 -23.734 -14.305 1 96.12 111 PHE B CA 1
ATOM 2209 C C . PHE B 1 111 ? 3.664 -22.891 -13.117 1 96.12 111 PHE B C 1
ATOM 2211 O O . PHE B 1 111 ? 3.221 -21.75 -12.953 1 96.12 111 PHE B O 1
ATOM 2218 N N . PRO B 1 112 ? 4.543 -23.406 -12.266 1 95.81 112 PRO B N 1
ATOM 2219 C CA . PRO B 1 112 ? 4.898 -22.734 -11.008 1 95.81 112 PRO B CA 1
ATOM 2220 C C . PRO B 1 112 ? 5.828 -21.547 -11.211 1 95.81 112 PRO B C 1
ATOM 2222 O O . PRO B 1 112 ? 6.414 -21.391 -12.281 1 95.81 112 PRO B O 1
ATOM 2225 N N . ILE B 1 113 ? 5.891 -20.719 -10.188 1 93.62 113 ILE B N 1
ATOM 2226 C CA . ILE B 1 113 ? 6.906 -19.688 -10.094 1 93.62 113 ILE B CA 1
ATOM 2227 C C . ILE B 1 113 ? 8.227 -20.281 -9.609 1 93.62 113 ILE B C 1
ATOM 2229 O O . ILE B 1 113 ? 8.227 -21.203 -8.773 1 93.62 113 ILE B O 1
ATOM 2233 N N . GLN B 1 114 ? 9.234 -19.828 -10.172 1 88.81 114 GLN B N 1
ATOM 2234 C CA . GLN B 1 114 ? 10.562 -20.109 -9.617 1 88.81 114 GLN B CA 1
ATOM 2235 C C . GLN B 1 114 ? 11.125 -18.891 -8.898 1 88.81 114 GLN B C 1
ATOM 2237 O O . GLN B 1 114 ? 11.75 -18.031 -9.516 1 88.81 114 GLN B O 1
ATOM 2242 N N . PRO B 1 115 ? 10.906 -18.953 -7.527 1 76.19 115 PRO B N 1
ATOM 2243 C CA . PRO B 1 115 ? 11.398 -17.766 -6.816 1 76.19 115 PRO B CA 1
ATOM 2244 C C . PRO B 1 115 ? 12.922 -17.672 -6.832 1 76.19 115 PRO B C 1
ATOM 2246 O O . PRO B 1 115 ? 13.609 -18.672 -7.023 1 76.19 115 PRO B O 1
ATOM 2249 N N . GLY B 1 116 ? 13.641 -16.547 -6.504 1 64.94 116 GLY B N 1
ATOM 2250 C CA . GLY B 1 116 ? 15.039 -16.406 -6.133 1 64.94 116 GLY B CA 1
ATOM 2251 C C . GLY B 1 116 ? 15.945 -16.141 -7.32 1 64.94 116 GLY B C 1
ATOM 2252 O O . GLY B 1 116 ? 17.172 -16.266 -7.207 1 64.94 116 GLY B O 1
ATOM 2253 N N . LYS B 1 117 ? 15.352 -15.906 -8.477 1 56.12 117 LYS B N 1
ATOM 2254 C CA . LYS B 1 117 ? 16.375 -15.695 -9.5 1 56.12 117 LYS B CA 1
ATOM 2255 C C . LYS B 1 117 ? 17.391 -14.648 -9.047 1 56.12 117 LYS B C 1
ATOM 2257 O O . LYS B 1 117 ? 18.547 -14.656 -9.5 1 56.12 117 LYS B O 1
ATOM 2262 N N . GLY B 1 118 ? 17.047 -13.93 -7.953 1 50.22 118 GLY B N 1
ATOM 2263 C CA . GLY B 1 118 ? 17.984 -12.891 -7.57 1 50.22 118 GLY B CA 1
ATOM 2264 C C . GLY B 1 118 ? 18.828 -13.266 -6.367 1 50.22 118 GLY B C 1
ATOM 2265 O O . GLY B 1 118 ? 19.688 -12.5 -5.945 1 50.22 118 GLY B O 1
ATOM 2266 N N . VAL B 1 119 ? 18.594 -14.492 -5.719 1 56.28 119 VAL B N 1
ATOM 2267 C CA . VAL B 1 119 ? 19.234 -14.719 -4.43 1 56.28 119 VAL B CA 1
ATOM 2268 C C . VAL B 1 119 ? 20.297 -15.812 -4.562 1 56.28 119 VAL B C 1
ATOM 2270 O O . VAL B 1 119 ? 21.031 -16.078 -3.619 1 56.28 119 VAL B O 1
ATOM 2273 N N . GLY B 1 120 ? 20.656 -16.297 -5.691 1 55.56 120 GLY B N 1
ATOM 2274 C CA . GLY B 1 120 ? 21.703 -17.297 -5.887 1 55.56 120 GLY B CA 1
ATOM 2275 C C . GLY B 1 120 ? 21.328 -18.656 -5.359 1 55.56 120 GLY B C 1
ATOM 2276 O O . GLY B 1 120 ? 22.094 -19.609 -5.484 1 55.56 120 GLY B O 1
ATOM 2277 N N . LYS B 1 121 ? 20.359 -18.781 -4.445 1 60.84 121 LYS B N 1
ATOM 2278 C CA . LYS B 1 121 ? 19.984 -20.078 -3.895 1 60.84 121 LYS B CA 1
ATOM 2279 C C . LYS B 1 121 ? 18.859 -20.719 -4.715 1 60.84 121 LYS B C 1
ATOM 2281 O O . LYS B 1 121 ? 18.078 -20.016 -5.359 1 60.84 121 LYS B O 1
ATOM 2286 N N . THR B 1 122 ? 19.047 -22.078 -4.773 1 75 122 THR B N 1
ATOM 2287 C CA . THR B 1 122 ? 17.969 -22.812 -5.43 1 75 122 THR B CA 1
ATOM 2288 C C . THR B 1 122 ? 16.719 -22.859 -4.535 1 75 122 THR B C 1
ATOM 2290 O O . THR B 1 122 ? 16.781 -23.391 -3.422 1 75 122 THR B O 1
ATOM 2293 N N . LEU B 1 123 ? 15.695 -22.141 -4.816 1 84.19 123 LEU B N 1
ATOM 2294 C CA . LEU B 1 123 ? 14.445 -22.141 -4.059 1 84.19 123 LEU B CA 1
ATOM 2295 C C . LEU B 1 123 ? 13.398 -23.016 -4.727 1 84.19 123 LEU B C 1
ATOM 2297 O O . LEU B 1 123 ? 13.445 -23.234 -5.938 1 84.19 123 LEU B O 1
ATOM 2301 N N . PRO B 1 124 ? 12.602 -23.641 -3.908 1 89.25 124 PRO B N 1
ATOM 2302 C CA . PRO B 1 124 ? 11.586 -24.516 -4.504 1 89.25 124 PRO B CA 1
ATOM 2303 C C . PRO B 1 124 ? 10.633 -23.781 -5.426 1 89.25 124 PRO B C 1
ATOM 2305 O O . PRO B 1 124 ? 10.367 -22.594 -5.219 1 89.25 124 PRO B O 1
ATOM 2308 N N . LYS B 1 125 ? 10.125 -24.516 -6.445 1 93.06 125 LYS B N 1
ATOM 2309 C CA . LYS B 1 125 ? 9.016 -24 -7.246 1 93.06 125 LYS B CA 1
ATOM 2310 C C . LYS B 1 125 ? 7.754 -23.859 -6.402 1 93.06 125 LYS B C 1
ATOM 2312 O O . LYS B 1 125 ? 7.508 -24.656 -5.5 1 93.06 125 LYS B O 1
ATOM 2317 N N . VAL B 1 126 ? 7.012 -22.844 -6.73 1 94.81 126 VAL B N 1
ATOM 2318 C CA . VAL B 1 126 ? 5.824 -22.594 -5.922 1 94.81 126 VAL B CA 1
ATOM 2319 C C . VAL B 1 126 ? 4.59 -22.547 -6.824 1 94.81 126 VAL B C 1
ATOM 2321 O O . VAL B 1 126 ? 4.496 -21.703 -7.719 1 94.81 126 VAL B O 1
ATOM 2324 N N . GLY B 1 127 ? 3.709 -23.469 -6.535 1 94.5 127 GLY B N 1
ATOM 2325 C CA . GLY B 1 127 ? 2.404 -23.438 -7.18 1 94.5 127 GLY B CA 1
ATOM 2326 C C . GLY B 1 127 ? 2.262 -24.453 -8.297 1 94.5 127 GLY B C 1
ATOM 2327 O O . GLY B 1 127 ? 3.26 -24.906 -8.859 1 94.5 127 GLY B O 1
ATOM 2328 N N . ASP B 1 128 ? 1.021 -24.812 -8.531 1 96 128 ASP B N 1
ATOM 2329 C CA . ASP B 1 128 ? 0.628 -25.547 -9.727 1 96 128 ASP B CA 1
ATOM 2330 C C . ASP B 1 128 ? 0.329 -24.594 -10.883 1 96 128 ASP B C 1
ATOM 2332 O O . ASP B 1 128 ? 0.533 -24.953 -12.047 1 96 128 ASP B O 1
ATOM 2336 N N . CYS B 1 129 ? -0.169 -23.516 -10.547 1 96.75 129 CYS B N 1
ATOM 2337 C CA . CYS B 1 129 ? -0.435 -22.328 -11.367 1 96.75 129 CYS B CA 1
ATOM 2338 C C . CYS B 1 129 ? 0.156 -21.078 -10.734 1 96.75 129 CYS B C 1
ATOM 2340 O O . CYS B 1 129 ? 0.428 -21.062 -9.531 1 96.75 129 CYS B O 1
ATOM 2342 N N . SER B 1 130 ? 0.434 -20.094 -11.602 1 98.06 130 SER B N 1
ATOM 2343 C CA . SER B 1 130 ? 1.016 -18.891 -11.031 1 98.06 130 SER B CA 1
ATOM 2344 C C . SER B 1 130 ? 0.431 -17.641 -11.672 1 98.06 130 SER B C 1
ATOM 2346 O O . SER B 1 130 ? -0.067 -17.688 -12.797 1 98.06 130 SER B O 1
ATOM 2348 N N . ILE B 1 131 ? 0.424 -16.562 -10.945 1 98.44 131 ILE B N 1
ATOM 2349 C CA . ILE B 1 131 ? 0.148 -15.219 -11.438 1 98.44 131 ILE B CA 1
ATOM 2350 C C . ILE B 1 131 ? 1.362 -14.32 -11.195 1 98.44 131 ILE B C 1
ATOM 2352 O O . ILE B 1 131 ? 1.818 -14.172 -10.062 1 98.44 131 ILE B O 1
ATOM 2356 N N . VAL B 1 132 ? 1.908 -13.766 -12.242 1 97.81 132 VAL B N 1
ATOM 2357 C CA . VAL B 1 132 ? 3.041 -12.867 -12.078 1 97.81 132 VAL B CA 1
ATOM 2358 C C . VAL B 1 132 ? 2.701 -11.5 -12.672 1 97.81 132 VAL B C 1
ATOM 2360 O O . VAL B 1 132 ? 1.939 -11.398 -13.633 1 97.81 132 VAL B O 1
ATOM 2363 N N . GLY B 1 133 ? 3.146 -10.453 -12.07 1 97.69 133 GLY B N 1
ATOM 2364 C CA . GLY B 1 133 ? 3.064 -9.102 -12.602 1 97.69 133 GLY B CA 1
ATOM 2365 C C . GLY B 1 133 ? 4.414 -8.516 -12.961 1 97.69 133 GLY B C 1
ATOM 2366 O O . GLY B 1 133 ? 5.352 -8.555 -12.164 1 97.69 133 GLY B O 1
ATOM 2367 N N . ILE B 1 134 ? 4.531 -8.039 -14.109 1 96.31 134 ILE B N 1
ATOM 2368 C CA . ILE B 1 134 ? 5.766 -7.391 -14.539 1 96.31 134 ILE B CA 1
ATOM 2369 C C . ILE B 1 134 ? 5.812 -5.965 -13.992 1 96.31 134 ILE B C 1
ATOM 2371 O O . ILE B 1 134 ? 5.035 -5.105 -14.414 1 96.31 134 ILE B O 1
ATOM 2375 N N . VAL B 1 135 ? 6.82 -5.664 -13.133 1 96 135 VAL B N 1
ATOM 2376 C CA . VAL B 1 135 ? 6.75 -4.418 -12.375 1 96 135 VAL B CA 1
ATOM 2377 C C . VAL B 1 135 ? 7.953 -3.541 -12.719 1 96 135 VAL B C 1
ATOM 2379 O O . VAL B 1 135 ? 7.988 -2.361 -12.359 1 96 135 VAL B O 1
ATOM 2382 N N . ASP B 1 136 ? 8.961 -4.148 -13.289 1 93.31 136 ASP B N 1
ATOM 2383 C CA . ASP B 1 136 ? 10.164 -3.41 -13.664 1 93.31 136 ASP B CA 1
ATOM 2384 C C . ASP B 1 136 ? 10.867 -4.07 -14.852 1 93.31 136 ASP B C 1
ATOM 2386 O O . ASP B 1 136 ? 10.484 -5.16 -15.273 1 93.31 136 ASP B O 1
ATOM 2390 N N . SER B 1 137 ? 11.844 -3.314 -15.344 1 90.88 137 SER B N 1
ATOM 2391 C CA . SER B 1 137 ? 12.539 -3.771 -16.531 1 90.88 137 SER B CA 1
ATOM 2392 C C . SER B 1 137 ? 13.711 -4.684 -16.188 1 90.88 137 SER B C 1
ATOM 2394 O O . SER B 1 137 ? 14.391 -4.465 -15.172 1 90.88 137 SER B O 1
ATOM 2396 N N . ASN B 1 138 ? 14.016 -5.711 -17 1 86.25 138 ASN B N 1
ATOM 2397 C CA . ASN B 1 138 ? 15.164 -6.59 -16.844 1 86.25 138 ASN B CA 1
ATOM 2398 C C . ASN B 1 138 ? 16.469 -5.879 -17.203 1 86.25 138 ASN B C 1
ATOM 2400 O O . ASN B 1 138 ? 17.547 -6.379 -16.906 1 86.25 138 ASN B O 1
ATOM 2404 N N . GLU B 1 139 ? 16.406 -4.773 -17.812 1 80.31 139 GLU B N 1
ATOM 2405 C CA . GLU B 1 139 ? 17.594 -4.023 -18.203 1 80.31 139 GLU B CA 1
ATOM 2406 C C . GLU B 1 139 ? 18.25 -3.365 -16.984 1 80.31 139 GLU B C 1
ATOM 2408 O O . GLU B 1 139 ? 19.391 -2.918 -17.062 1 80.31 139 GLU B O 1
ATOM 2413 N N . ASN B 1 140 ? 17.453 -3.363 -15.992 1 66.81 140 ASN B N 1
ATOM 2414 C CA . ASN B 1 140 ? 17.984 -2.734 -14.789 1 66.81 140 ASN B CA 1
ATOM 2415 C C . ASN B 1 140 ? 18.969 -3.656 -14.062 1 66.81 140 ASN B C 1
ATOM 2417 O O . ASN B 1 140 ? 18.75 -4.867 -14.016 1 66.81 140 ASN B O 1
ATOM 2421 N N . CYS B 1 141 ? 20.125 -3.207 -13.828 1 60.22 141 CYS B N 1
ATOM 2422 C CA . CYS B 1 141 ? 21.25 -3.951 -13.266 1 60.22 141 CYS B CA 1
ATOM 2423 C C . CYS B 1 141 ? 20.859 -4.586 -11.938 1 60.22 141 CYS B C 1
ATOM 2425 O O . CYS B 1 141 ? 21.344 -5.664 -11.594 1 60.22 141 CYS B O 1
ATOM 2427 N N . ASP B 1 142 ? 20.078 -3.746 -11.094 1 60.19 142 ASP B N 1
ATOM 2428 C CA . ASP B 1 142 ? 19.75 -4.273 -9.773 1 60.19 142 ASP B CA 1
ATOM 2429 C C . ASP B 1 142 ? 18.281 -4.668 -9.688 1 60.19 142 ASP B C 1
ATOM 2431 O O . ASP B 1 142 ? 17.406 -3.916 -10.117 1 60.19 142 ASP B O 1
ATOM 2435 N N . ILE B 1 143 ? 18.203 -5.84 -9.234 1 60.19 143 ILE B N 1
ATOM 2436 C CA . ILE B 1 143 ? 16.875 -6.414 -9.133 1 60.19 143 ILE B CA 1
ATOM 2437 C C . ILE B 1 143 ? 16.016 -5.566 -8.195 1 60.19 143 ILE B C 1
ATOM 2439 O O . ILE B 1 143 ? 16.328 -5.422 -7.016 1 60.19 143 ILE B O 1
ATOM 2443 N N . PHE B 1 144 ? 14.992 -5.012 -8.68 1 61.41 144 PHE B N 1
ATOM 2444 C CA .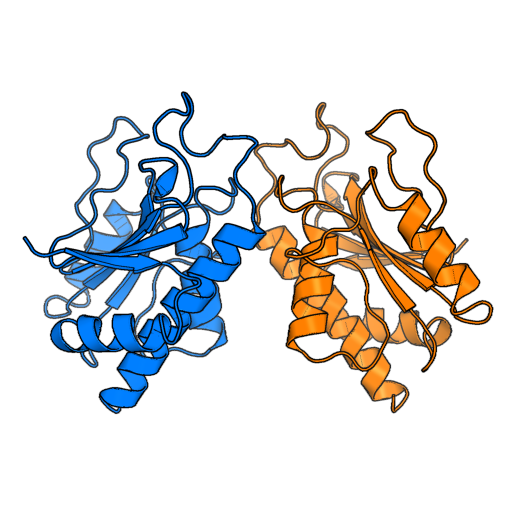 PHE B 1 144 ? 13.938 -4.305 -7.965 1 61.41 144 PHE B CA 1
ATOM 2445 C C . PHE B 1 144 ? 14.477 -3.027 -7.332 1 61.41 144 PHE B C 1
ATOM 2447 O O . PHE B 1 144 ? 13.984 -2.588 -6.289 1 61.41 144 PHE B O 1
ATOM 2454 N N . THR B 1 145 ? 15.57 -2.564 -7.688 1 60.66 145 THR B N 1
ATOM 2455 C CA . THR B 1 145 ? 16.109 -1.364 -7.055 1 60.66 145 THR B CA 1
ATOM 2456 C C . THR B 1 145 ? 16.062 -0.179 -8.016 1 60.66 145 THR B C 1
ATOM 2458 O O . THR B 1 145 ? 16.719 0.838 -7.785 1 60.66 145 THR B O 1
ATOM 2461 N N . SER B 1 146 ? 15.234 -0.415 -9 1 58.84 146 SER B N 1
ATOM 2462 C CA . SER B 1 146 ? 15.172 0.715 -9.922 1 58.84 146 SER B CA 1
ATOM 2463 C C . SER B 1 146 ? 14.461 1.907 -9.297 1 58.84 146 SER B C 1
ATOM 2465 O O . SER B 1 146 ? 13.406 1.752 -8.68 1 58.84 146 SER B O 1
ATOM 2467 N N . ALA B 1 147 ? 15.117 2.885 -9.391 1 61.34 147 ALA B N 1
ATOM 2468 C CA . ALA B 1 147 ? 14.547 4.16 -8.961 1 61.34 147 ALA B CA 1
ATOM 2469 C C . ALA B 1 147 ? 13.266 4.477 -9.727 1 61.34 147 ALA B C 1
ATOM 2471 O O . ALA B 1 147 ? 12.5 5.359 -9.336 1 61.34 147 ALA B O 1
ATOM 2472 N N . ASN B 1 148 ? 12.961 3.582 -10.625 1 77.38 148 ASN B N 1
ATOM 2473 C CA . ASN B 1 148 ? 11.852 3.939 -11.5 1 77.38 148 ASN B CA 1
ATOM 2474 C C . ASN B 1 148 ? 10.578 3.178 -11.133 1 77.38 148 ASN B C 1
ATOM 2476 O O . ASN B 1 148 ? 9.5 3.488 -11.633 1 77.38 148 ASN B O 1
ATOM 2480 N N . THR B 1 149 ? 10.727 2.291 -10.312 1 89.56 149 THR B N 1
ATOM 2481 C CA . THR B 1 149 ? 9.539 1.534 -9.914 1 89.56 149 THR B CA 1
ATOM 2482 C C . THR B 1 149 ? 8.68 2.342 -8.953 1 89.56 149 THR B C 1
ATOM 2484 O O . THR B 1 149 ? 9.188 2.91 -7.984 1 89.56 149 THR B O 1
ATOM 2487 N N . ARG B 1 150 ? 7.418 2.406 -9.281 1 95.06 150 ARG B N 1
ATOM 2488 C CA . ARG B 1 150 ? 6.492 3.234 -8.516 1 95.06 150 ARG B CA 1
ATOM 2489 C C . ARG B 1 150 ? 5.516 2.375 -7.723 1 95.06 150 ARG B C 1
ATOM 2491 O O . ARG B 1 150 ? 4.996 1.381 -8.234 1 95.06 150 ARG B O 1
ATOM 2498 N N . LEU B 1 151 ? 5.25 2.777 -6.508 1 97.31 151 LEU B N 1
ATOM 2499 C CA . LEU B 1 151 ? 4.309 2.051 -5.66 1 97.31 151 LEU B CA 1
ATOM 2500 C C . LEU B 1 151 ? 2.9 2.109 -6.242 1 97.31 151 LEU B C 1
ATOM 2502 O O . LEU B 1 151 ? 2.119 1.17 -6.078 1 97.31 151 LEU B O 1
ATOM 2506 N N . SER B 1 152 ? 2.537 3.201 -6.914 1 98.12 152 SER B N 1
ATOM 2507 C CA . SER B 1 152 ? 1.231 3.312 -7.559 1 98.12 152 SER B CA 1
ATOM 2508 C C . SER B 1 152 ? 1.004 2.174 -8.547 1 98.12 152 SER B C 1
ATOM 2510 O O . SER B 1 152 ? -0.073 1.574 -8.578 1 98.12 152 SER B O 1
ATOM 2512 N N . LEU B 1 153 ? 2.033 1.922 -9.328 1 97.75 153 LEU B N 1
ATOM 2513 C CA . LEU B 1 153 ? 1.94 0.828 -10.289 1 97.75 153 LEU B CA 1
ATOM 2514 C C . LEU B 1 153 ? 1.722 -0.503 -9.57 1 97.75 153 LEU B C 1
ATOM 2516 O O . LEU B 1 153 ? 0.815 -1.26 -9.93 1 97.75 153 LEU B O 1
ATOM 2520 N N . ILE B 1 154 ? 2.521 -0.791 -8.578 1 98.31 154 ILE B N 1
ATOM 2521 C CA . ILE B 1 154 ? 2.461 -2.053 -7.852 1 98.31 154 ILE B CA 1
ATOM 2522 C C . ILE B 1 154 ? 1.071 -2.229 -7.238 1 98.31 154 ILE B C 1
ATOM 2524 O O . ILE B 1 154 ? 0.467 -3.297 -7.355 1 98.31 154 ILE B O 1
ATOM 2528 N N . LEU B 1 155 ? 0.584 -1.217 -6.586 1 98.69 155 LEU B N 1
ATOM 2529 C CA . LEU B 1 155 ? -0.716 -1.276 -5.93 1 98.69 155 LEU B CA 1
ATOM 2530 C C . LEU B 1 155 ? -1.828 -1.526 -6.941 1 98.69 155 LEU B C 1
ATOM 2532 O O . LEU B 1 155 ? -2.74 -2.316 -6.688 1 98.69 155 LEU B O 1
ATOM 2536 N N . ASN B 1 156 ? -1.768 -0.847 -8.062 1 98.38 156 ASN B N 1
ATOM 2537 C CA . ASN B 1 156 ? -2.814 -1.015 -9.062 1 98.38 156 ASN B CA 1
ATOM 2538 C C . ASN B 1 156 ? -2.811 -2.424 -9.648 1 98.38 156 ASN B C 1
ATOM 2540 O O . ASN B 1 156 ? -3.871 -3.012 -9.867 1 98.38 156 ASN B O 1
ATOM 2544 N N . ILE B 1 157 ? -1.653 -2.977 -9.914 1 98.69 157 ILE B N 1
ATOM 2545 C CA . ILE B 1 157 ? -1.546 -4.359 -10.367 1 98.69 157 ILE B CA 1
ATOM 2546 C C . ILE B 1 157 ? -2.096 -5.297 -9.297 1 98.69 157 ILE B C 1
ATOM 2548 O O . ILE B 1 157 ? -2.863 -6.215 -9.602 1 98.69 157 ILE B O 1
ATOM 2552 N N . ALA B 1 158 ? -1.694 -5.059 -8.07 1 98.88 158 ALA B N 1
ATOM 2553 C CA . ALA B 1 158 ? -2.129 -5.891 -6.949 1 98.88 158 ALA B CA 1
ATOM 2554 C C . ALA B 1 158 ? -3.65 -5.895 -6.832 1 98.88 158 ALA B C 1
ATOM 2556 O O . ALA B 1 158 ? -4.258 -6.941 -6.578 1 98.88 158 ALA B O 1
ATOM 2557 N N . LYS B 1 159 ? -4.25 -4.742 -6.969 1 98.62 159 LYS B N 1
ATOM 2558 C CA . LYS B 1 159 ? -5.703 -4.637 -6.898 1 98.62 159 LYS B CA 1
ATOM 2559 C C . LYS B 1 159 ? -6.371 -5.488 -7.969 1 98.62 159 LYS B C 1
ATOM 2561 O O . LYS B 1 159 ? -7.348 -6.191 -7.695 1 98.62 159 LYS B O 1
ATOM 2566 N N . VAL B 1 160 ? -5.859 -5.402 -9.172 1 98.81 160 VAL B N 1
ATOM 2567 C CA . VAL B 1 160 ? -6.441 -6.176 -10.266 1 98.81 160 VAL B CA 1
ATOM 2568 C C . VAL B 1 160 ? -6.324 -7.668 -9.961 1 98.81 160 VAL B C 1
ATOM 2570 O O . VAL B 1 160 ? -7.297 -8.414 -10.109 1 98.81 160 VAL B O 1
ATOM 2573 N N . ILE B 1 161 ? -5.172 -8.117 -9.523 1 98.88 161 ILE B N 1
ATOM 2574 C CA . ILE B 1 161 ? -4.953 -9.531 -9.242 1 98.88 161 ILE B CA 1
ATOM 2575 C C . ILE B 1 161 ? -5.887 -9.984 -8.117 1 98.88 161 ILE B C 1
ATOM 2577 O O . ILE B 1 161 ? -6.566 -11.008 -8.242 1 98.88 161 ILE B O 1
ATOM 2581 N N . ALA B 1 162 ? -5.934 -9.242 -7.031 1 98.88 162 ALA B N 1
ATOM 2582 C CA . ALA B 1 162 ? -6.781 -9.594 -5.895 1 98.88 162 ALA B CA 1
ATOM 2583 C C . ALA B 1 162 ? -8.25 -9.656 -6.305 1 98.88 162 ALA B C 1
ATOM 2585 O O . ALA B 1 162 ? -8.945 -10.617 -5.98 1 98.88 162 ALA B O 1
ATOM 2586 N N . ASN B 1 163 ? -8.641 -8.625 -7.035 1 98.62 163 ASN B N 1
ATOM 2587 C CA . ASN B 1 163 ? -10.031 -8.602 -7.484 1 98.62 163 ASN B CA 1
ATOM 2588 C C . ASN B 1 163 ? -10.336 -9.758 -8.422 1 98.62 163 ASN B C 1
ATOM 2590 O O . ASN B 1 163 ? -11.453 -10.281 -8.43 1 98.62 163 ASN B O 1
ATOM 2594 N N . SER B 1 164 ? -9.391 -10.133 -9.258 1 98.75 164 SER B N 1
ATOM 2595 C CA . SER B 1 164 ? -9.562 -11.273 -10.156 1 98.75 164 SER B CA 1
ATOM 2596 C C . SER B 1 164 ? -9.797 -12.562 -9.375 1 98.75 164 SER B C 1
ATOM 2598 O O . SER B 1 164 ? -10.68 -13.344 -9.719 1 98.75 164 SER B O 1
ATOM 2600 N N . ILE B 1 165 ? -9.039 -12.789 -8.352 1 98.75 165 ILE B N 1
ATOM 2601 C CA . ILE B 1 165 ? -9.148 -13.992 -7.531 1 98.75 165 ILE B CA 1
ATOM 2602 C C . ILE B 1 165 ? -10.5 -14 -6.809 1 98.75 165 ILE B C 1
ATOM 2604 O O . ILE B 1 165 ? -11.188 -15.023 -6.781 1 98.75 165 ILE B O 1
ATOM 2608 N N . LEU B 1 166 ? -10.898 -12.859 -6.242 1 98.69 166 LEU B N 1
ATOM 2609 C CA . LEU B 1 166 ? -12.18 -12.75 -5.551 1 98.69 166 LEU B CA 1
ATOM 2610 C C . LEU B 1 166 ? -13.336 -12.992 -6.516 1 98.69 166 LEU B C 1
ATOM 2612 O O . LEU B 1 166 ? -14.297 -13.68 -6.172 1 98.69 166 LEU B O 1
ATOM 2616 N N . GLN B 1 167 ? -13.195 -12.383 -7.699 1 98.25 167 GLN B N 1
ATOM 2617 C CA . GLN B 1 167 ? -14.211 -12.602 -8.727 1 98.25 167 GLN B CA 1
ATOM 2618 C C . GLN B 1 167 ? -14.312 -14.078 -9.094 1 98.25 167 GLN B C 1
ATOM 2620 O O . GLN B 1 167 ? -15.414 -14.594 -9.305 1 98.25 167 GLN B O 1
ATOM 2625 N N . CYS B 1 168 ? -13.203 -14.719 -9.219 1 98.25 168 CYS B N 1
ATOM 2626 C CA . CYS B 1 168 ? -13.18 -16.141 -9.516 1 98.25 168 CYS B CA 1
ATOM 2627 C C . CYS B 1 168 ? -13.898 -16.938 -8.422 1 98.25 168 CYS B C 1
ATOM 2629 O O . CYS B 1 168 ? -14.68 -17.844 -8.719 1 98.25 168 CYS B O 1
ATOM 2631 N N . CYS B 1 169 ? -13.656 -16.625 -7.141 1 97.88 169 CYS B N 1
ATOM 2632 C CA . CYS B 1 169 ? -14.336 -17.281 -6.023 1 97.88 169 CYS B CA 1
ATOM 2633 C C . CYS B 1 169 ? -15.844 -17.078 -6.105 1 97.88 169 CYS B C 1
ATOM 2635 O O . CYS B 1 169 ? -16.609 -18 -5.836 1 97.88 169 CYS B O 1
ATOM 2637 N N . TYR B 1 170 ? -16.203 -15.922 -6.477 1 96.81 170 TYR B N 1
ATOM 2638 C CA . TYR B 1 170 ? -17.625 -15.617 -6.629 1 96.81 170 TYR B CA 1
ATOM 2639 C C . TYR B 1 170 ? -18.25 -16.484 -7.715 1 96.81 170 TYR B C 1
ATOM 2641 O O . TYR B 1 170 ? -19.312 -17.078 -7.508 1 96.81 170 TYR B O 1
ATOM 2649 N N . ILE B 1 171 ? -17.547 -16.531 -8.875 1 95.5 171 ILE B N 1
ATOM 2650 C CA . ILE B 1 171 ? -18.047 -17.281 -10.023 1 95.5 171 ILE B CA 1
ATOM 2651 C C . ILE B 1 171 ? -18.188 -18.766 -9.648 1 95.5 171 ILE B C 1
ATOM 2653 O O . ILE B 1 171 ? -19.141 -19.422 -10.07 1 95.5 171 ILE B O 1
ATOM 2657 N N . LEU B 1 172 ? -17.328 -19.25 -8.859 1 96.62 172 LEU B N 1
ATOM 2658 C CA . LEU B 1 172 ? -17.281 -20.672 -8.523 1 96.62 172 LEU B CA 1
ATOM 2659 C C . LEU B 1 172 ? -18.094 -20.953 -7.266 1 96.62 172 LEU B C 1
ATOM 2661 O O . LEU B 1 172 ? -18.141 -22.094 -6.793 1 96.62 172 LEU B O 1
ATOM 2665 N N . ASP B 1 173 ? -18.766 -19.938 -6.695 1 96.5 173 ASP B N 1
ATOM 2666 C CA . ASP B 1 173 ? -19.609 -20.047 -5.504 1 96.5 173 ASP B CA 1
ATOM 2667 C C . ASP B 1 173 ? -18.812 -20.609 -4.324 1 96.5 173 ASP B C 1
ATOM 2669 O O . ASP B 1 173 ? -19.234 -21.562 -3.682 1 96.5 173 ASP B O 1
ATOM 2673 N N . ILE B 1 174 ? -17.672 -20.125 -4.289 1 94.12 174 ILE B N 1
ATOM 2674 C CA . ILE B 1 174 ? -16.812 -20.422 -3.148 1 94.12 174 ILE B CA 1
ATOM 2675 C C . ILE B 1 174 ? -17.031 -19.391 -2.049 1 94.12 174 ILE B C 1
ATOM 2677 O O . ILE B 1 174 ? -17.062 -18.188 -2.32 1 94.12 174 ILE B O 1
#

InterPro domains:
  IPR009665 Spore protease-like YyaC [PF06866] (6-163)
  IPR009665 Spore protease-like YyaC [TIGR02841] (28-165)
  IPR023430 Peptidase HybD-like domain superfamily [SSF53163] (3-171)